Protein AF-A0A968C1K3-F1 (afdb_monomer_lite)

Structure (mmCIF, N/CA/C/O backbone):
data_AF-A0A968C1K3-F1
#
_entry.id   AF-A0A968C1K3-F1
#
loop_
_atom_site.group_PDB
_atom_site.id
_atom_site.type_symbol
_atom_site.label_atom_id
_atom_site.label_alt_id
_atom_site.label_comp_id
_atom_site.label_asym_id
_atom_site.label_entity_id
_atom_site.label_seq_id
_atom_site.pdbx_PDB_ins_code
_atom_site.Cartn_x
_atom_site.Cartn_y
_atom_site.Cartn_z
_atom_site.occupancy
_atom_site.B_iso_or_equiv
_atom_site.auth_seq_id
_atom_site.auth_comp_id
_atom_site.auth_asym_id
_atom_site.auth_atom_id
_atom_site.pdbx_PDB_model_num
ATOM 1 N N . MET A 1 1 ? 37.105 -23.743 -17.558 1.00 58.16 1 MET A N 1
ATOM 2 C CA . MET A 1 1 ? 35.700 -23.447 -17.208 1.00 58.16 1 MET A CA 1
ATOM 3 C C . MET A 1 1 ? 35.263 -22.102 -17.772 1.00 58.16 1 MET A C 1
ATOM 5 O O . MET A 1 1 ? 34.310 -22.089 -18.535 1.00 58.16 1 MET A O 1
ATOM 9 N N . ASP A 1 2 ? 36.018 -21.024 -17.552 1.00 67.31 2 ASP A N 1
ATOM 10 C CA . ASP A 1 2 ? 35.692 -19.671 -18.051 1.00 67.31 2 ASP A CA 1
ATOM 11 C C . ASP A 1 2 ? 35.450 -19.595 -19.571 1.00 67.31 2 ASP A C 1
ATOM 13 O O . ASP A 1 2 ? 34.533 -18.924 -20.037 1.00 67.31 2 ASP A O 1
ATOM 17 N N . LYS A 1 3 ? 36.221 -20.347 -20.372 1.00 70.00 3 LYS A N 1
ATOM 18 C CA . LYS A 1 3 ? 36.040 -20.435 -21.836 1.00 70.00 3 LYS A CA 1
ATOM 19 C C . LYS A 1 3 ? 34.723 -21.113 -22.255 1.00 70.00 3 LYS A C 1
ATOM 21 O O . LYS A 1 3 ? 34.145 -20.738 -23.274 1.00 70.00 3 LYS A O 1
ATOM 26 N N . LEU A 1 4 ? 34.242 -22.082 -21.470 1.00 73.62 4 LEU A N 1
ATOM 27 C CA . LEU A 1 4 ? 32.960 -22.765 -21.688 1.00 73.62 4 LEU A CA 1
ATOM 28 C C . LEU A 1 4 ? 31.790 -21.843 -21.309 1.00 73.62 4 LEU A C 1
ATOM 30 O O . LEU A 1 4 ? 30.809 -21.758 -22.046 1.00 73.62 4 LEU A O 1
ATOM 34 N N . GLU A 1 5 ? 31.928 -21.102 -20.207 1.00 72.31 5 GLU A N 1
ATOM 35 C CA . GLU A 1 5 ? 30.948 -20.109 -19.749 1.00 72.31 5 GLU A CA 1
ATOM 36 C C . GLU A 1 5 ? 30.811 -18.941 -20.739 1.00 72.31 5 GLU A C 1
ATOM 38 O O . GLU A 1 5 ? 29.703 -18.552 -21.106 1.00 72.31 5 GLU A O 1
ATOM 43 N N . ALA A 1 6 ? 31.934 -18.467 -21.286 1.00 78.50 6 ALA A N 1
ATOM 44 C CA . ALA A 1 6 ? 31.980 -17.425 -22.311 1.00 78.50 6 ALA A CA 1
ATOM 45 C C . ALA A 1 6 ? 31.619 -17.910 -23.735 1.00 78.50 6 ALA A C 1
ATOM 47 O O . ALA A 1 6 ? 31.763 -17.145 -24.690 1.00 78.50 6 ALA A O 1
ATOM 48 N N . ARG A 1 7 ? 31.168 -19.167 -23.903 1.00 76.12 7 ARG A N 1
ATOM 49 C CA . ARG A 1 7 ? 30.802 -19.794 -25.196 1.00 76.12 7 ARG A CA 1
ATOM 50 C C . ARG A 1 7 ? 31.903 -19.736 -26.271 1.00 76.12 7 ARG A C 1
ATOM 52 O O . ARG A 1 7 ? 31.611 -19.709 -27.468 1.00 76.12 7 ARG A O 1
ATOM 59 N N . ARG A 1 8 ? 33.178 -19.742 -25.874 1.00 81.06 8 ARG A N 1
ATOM 60 C CA . ARG A 1 8 ? 34.327 -19.700 -26.795 1.00 81.06 8 ARG A CA 1
ATOM 61 C C . ARG A 1 8 ? 34.729 -21.108 -27.233 1.00 81.06 8 ARG A C 1
ATOM 63 O O . ARG A 1 8 ? 35.770 -21.619 -26.838 1.00 81.06 8 ARG A O 1
ATOM 70 N N . PHE A 1 9 ? 33.885 -21.746 -28.045 1.00 81.00 9 PHE A N 1
ATOM 71 C CA . PHE A 1 9 ? 34.034 -23.165 -28.401 1.00 81.00 9 PHE A CA 1
ATOM 72 C C . PHE A 1 9 ? 35.295 -23.485 -29.220 1.00 81.00 9 PHE A C 1
ATOM 74 O O . PHE A 1 9 ? 35.886 -24.534 -29.012 1.00 81.00 9 PHE A O 1
ATOM 81 N N . LYS A 1 10 ? 35.767 -22.569 -30.079 1.00 80.62 10 LYS A N 1
ATOM 82 C CA . LYS A 1 10 ? 36.993 -22.775 -30.878 1.00 80.62 10 LYS A CA 1
ATOM 83 C C . LYS A 1 10 ? 38.257 -22.834 -30.016 1.00 80.62 10 LYS A C 1
ATOM 85 O O . LYS A 1 10 ? 39.015 -23.789 -30.093 1.00 80.62 10 LYS A O 1
ATOM 90 N N . GLU A 1 11 ? 38.422 -21.862 -29.120 1.00 81.44 11 GLU A N 1
ATOM 91 C CA . GLU A 1 11 ? 39.540 -21.824 -28.162 1.00 81.44 11 GLU A CA 1
ATOM 92 C C . GLU A 1 11 ? 39.498 -22.978 -27.146 1.00 81.44 11 GLU A C 1
ATOM 94 O O . GLU A 1 11 ? 40.484 -23.230 -26.450 1.00 81.44 11 GLU A O 1
ATOM 99 N N . LEU A 1 12 ? 38.328 -23.604 -26.980 1.00 81.12 12 LEU A N 1
ATOM 100 C CA . LEU A 1 12 ? 38.110 -24.755 -26.111 1.00 81.12 12 LEU A CA 1
ATOM 101 C C . LEU A 1 12 ? 38.476 -26.061 -26.833 1.00 81.12 12 LEU A C 1
ATOM 103 O O . LEU A 1 12 ? 39.134 -26.896 -26.227 1.00 81.12 12 LEU A O 1
ATOM 107 N N . ALA A 1 13 ? 38.105 -26.197 -28.110 1.00 82.69 13 ALA A N 1
ATOM 108 C CA . ALA A 1 13 ? 38.480 -27.317 -28.975 1.00 82.69 13 ALA A CA 1
ATOM 109 C C . ALA A 1 13 ? 40.004 -27.414 -29.128 1.00 82.69 13 ALA A C 1
ATOM 111 O O . ALA A 1 13 ? 40.583 -28.463 -28.873 1.00 82.69 13 ALA A O 1
ATOM 112 N N . GLU A 1 14 ? 40.664 -26.285 -29.415 1.00 83.88 14 GLU A N 1
ATOM 113 C CA . GLU A 1 14 ? 42.128 -26.212 -29.528 1.00 83.88 14 GLU A CA 1
ATOM 114 C C . GLU A 1 14 ? 42.839 -26.562 -28.214 1.00 83.88 14 GLU A C 1
ATOM 116 O O . GLU A 1 14 ? 43.849 -27.253 -28.219 1.00 83.88 14 GLU A O 1
ATOM 121 N N . ALA A 1 15 ? 42.315 -26.100 -27.075 1.00 84.81 15 ALA A N 1
ATOM 122 C CA . ALA A 1 15 ? 42.929 -26.354 -25.771 1.00 84.81 15 ALA A CA 1
ATOM 123 C C . ALA A 1 15 ? 42.730 -27.792 -25.264 1.00 84.81 15 ALA A C 1
ATOM 125 O O . ALA A 1 15 ? 43.463 -28.220 -24.376 1.00 84.81 15 ALA A O 1
ATOM 126 N N . LEU A 1 16 ? 41.714 -28.495 -25.770 1.00 83.56 16 LEU A N 1
ATOM 127 C CA . LEU A 1 16 ? 41.395 -29.878 -25.409 1.00 83.56 16 LEU A CA 1
ATOM 128 C C . LEU A 1 16 ? 41.837 -30.883 -26.479 1.00 83.56 16 LEU A C 1
ATOM 130 O O . LEU A 1 16 ? 41.652 -32.076 -26.266 1.00 83.56 16 LEU A O 1
ATOM 134 N N . GLU A 1 17 ? 42.410 -30.408 -27.592 1.00 87.19 17 GLU A N 1
ATOM 135 C CA . GLU A 1 17 ? 42.796 -31.220 -28.756 1.00 87.19 17 GLU A CA 1
ATOM 136 C C . GLU A 1 17 ? 41.638 -32.094 -29.272 1.00 87.19 17 GLU A C 1
ATOM 138 O O . GLU A 1 17 ? 41.824 -33.246 -29.657 1.00 87.19 17 GLU A O 1
ATOM 143 N N . LEU A 1 18 ? 40.423 -31.536 -29.258 1.00 84.56 18 LEU A N 1
ATOM 144 C CA . LEU A 1 18 ? 39.206 -32.199 -29.723 1.00 84.56 18 LEU A CA 1
ATOM 145 C C . LEU A 1 18 ? 38.708 -31.566 -31.015 1.00 84.56 18 LEU A C 1
ATOM 147 O O . LEU A 1 18 ? 38.741 -30.341 -31.174 1.00 84.56 18 LEU A O 1
ATOM 151 N N . ASP A 1 19 ? 38.151 -32.394 -31.892 1.00 86.62 19 ASP A N 1
ATOM 152 C CA . ASP A 1 19 ? 37.397 -31.904 -33.034 1.00 86.62 19 ASP A CA 1
ATOM 153 C C . ASP A 1 19 ? 36.095 -31.233 -32.575 1.00 86.62 19 ASP A C 1
ATOM 155 O O . ASP A 1 19 ? 35.530 -31.520 -31.515 1.00 86.62 19 ASP A O 1
ATOM 159 N N . MET A 1 20 ? 35.596 -30.298 -33.386 1.00 81.25 20 MET A N 1
ATOM 160 C CA . MET A 1 20 ? 34.389 -29.532 -33.053 1.00 81.25 20 MET A CA 1
ATOM 161 C C . MET A 1 20 ? 33.147 -30.420 -32.885 1.00 81.25 20 MET A C 1
ATOM 163 O O . MET A 1 20 ? 32.269 -30.075 -32.094 1.00 81.25 20 MET A O 1
ATOM 167 N N . GLU A 1 21 ? 33.074 -31.541 -33.608 1.00 85.12 21 GLU A N 1
ATOM 168 C CA . GLU A 1 21 ? 31.984 -32.520 -33.493 1.00 85.12 21 GLU A CA 1
ATOM 169 C C . GLU A 1 21 ? 32.025 -33.249 -32.143 1.00 85.12 21 GLU A C 1
ATOM 171 O O . GLU A 1 21 ? 31.010 -33.303 -31.444 1.00 85.12 21 GLU A O 1
ATOM 176 N N . ASP A 1 22 ? 33.208 -33.703 -31.724 1.00 84.38 22 ASP A N 1
ATOM 177 C CA . ASP A 1 22 ? 33.410 -34.370 -30.434 1.00 84.38 22 ASP A CA 1
ATOM 178 C C . ASP A 1 22 ? 33.160 -33.411 -29.269 1.00 84.38 22 ASP A C 1
ATOM 180 O O . ASP A 1 22 ? 32.454 -33.733 -28.310 1.00 84.38 22 ASP A O 1
ATOM 184 N N . LEU A 1 23 ? 33.651 -32.173 -29.380 1.00 85.38 23 LEU A N 1
ATOM 185 C CA . LEU A 1 23 ? 33.400 -31.149 -28.374 1.00 85.38 23 LEU A CA 1
ATOM 186 C C . LEU A 1 23 ? 31.897 -30.857 -28.226 1.00 85.38 23 LEU A C 1
ATOM 188 O O . LEU A 1 23 ? 31.406 -30.625 -27.117 1.00 85.38 23 LEU A O 1
ATOM 192 N N . GLN A 1 24 ? 31.152 -30.857 -29.331 1.00 83.88 24 GLN A N 1
ATOM 193 C CA . GLN A 1 24 ? 29.710 -30.642 -29.305 1.00 83.88 24 GLN A CA 1
ATOM 194 C C . GLN A 1 24 ? 28.975 -31.791 -28.603 1.00 83.88 24 GLN A C 1
ATOM 196 O O . GLN A 1 24 ? 28.059 -31.517 -27.819 1.00 83.88 24 GLN A O 1
ATOM 201 N N . ALA A 1 25 ? 29.393 -33.040 -28.829 1.00 85.88 25 ALA A N 1
ATOM 202 C CA . ALA A 1 25 ? 28.840 -34.209 -28.150 1.00 85.88 25 ALA A CA 1
ATOM 203 C C . ALA A 1 25 ? 29.050 -34.135 -26.625 1.00 85.88 25 ALA A C 1
ATOM 205 O O . ALA A 1 25 ? 28.103 -34.314 -25.855 1.00 85.88 25 ALA A O 1
ATOM 206 N N . GLU A 1 26 ? 30.251 -33.760 -26.178 1.00 85.75 26 GLU A N 1
ATOM 207 C CA . GLU A 1 26 ? 30.574 -33.610 -24.752 1.00 85.75 26 GLU A CA 1
ATOM 208 C C . GLU A 1 26 ? 29.793 -32.465 -24.083 1.00 85.75 26 GLU A C 1
ATOM 210 O O . GLU A 1 26 ? 29.260 -32.597 -22.975 1.00 85.75 26 GLU A O 1
ATOM 215 N N . ILE A 1 27 ? 29.635 -31.332 -24.775 1.00 84.44 27 ILE A N 1
ATOM 216 C CA . ILE A 1 27 ? 28.820 -30.210 -24.282 1.00 84.44 27 ILE A CA 1
ATOM 217 C C . ILE A 1 27 ? 27.349 -30.616 -24.145 1.00 84.44 27 ILE A C 1
ATOM 219 O O . ILE A 1 27 ? 26.662 -30.150 -23.230 1.00 84.44 27 ILE A O 1
ATOM 223 N N . GLU A 1 28 ? 26.843 -31.468 -25.035 1.00 85.69 28 GLU A N 1
ATOM 224 C CA . GLU A 1 28 ? 25.469 -31.954 -24.959 1.00 85.69 28 GLU A CA 1
ATOM 225 C C . GLU A 1 28 ? 25.231 -32.786 -23.693 1.00 85.69 28 GLU A C 1
ATOM 227 O O . GLU A 1 28 ? 24.199 -32.620 -23.038 1.00 85.69 28 GLU A O 1
ATOM 232 N N . ILE A 1 29 ? 26.208 -33.600 -23.283 1.00 86.56 29 ILE A N 1
ATOM 233 C CA . ILE A 1 29 ? 26.158 -34.351 -22.021 1.00 86.56 29 ILE A CA 1
ATOM 234 C C . ILE A 1 29 ? 26.059 -33.387 -20.835 1.00 86.56 29 ILE A C 1
ATOM 236 O O . ILE A 1 29 ? 25.174 -33.539 -19.991 1.00 86.56 29 ILE A O 1
ATOM 240 N N . ILE A 1 30 ? 26.900 -32.349 -20.801 1.00 85.19 30 ILE A N 1
ATOM 241 C CA . ILE A 1 30 ? 26.886 -31.341 -19.729 1.00 85.19 30 ILE A CA 1
ATOM 242 C C . ILE A 1 30 ? 25.541 -30.602 -19.686 1.00 85.19 30 ILE A C 1
ATOM 244 O O . ILE A 1 30 ? 24.999 -30.368 -18.608 1.00 85.19 30 ILE A O 1
ATOM 248 N N . ARG A 1 31 ? 24.957 -30.268 -20.844 1.00 82.25 31 ARG A N 1
ATOM 249 C CA . ARG A 1 31 ? 23.645 -29.596 -20.931 1.00 82.25 31 ARG A CA 1
ATOM 250 C C . ARG A 1 31 ? 22.478 -30.454 -20.454 1.00 82.25 31 ARG A C 1
ATOM 252 O O . ARG A 1 31 ? 21.454 -29.900 -20.062 1.00 82.25 31 ARG A O 1
ATOM 259 N N . ARG A 1 32 ? 22.607 -31.780 -20.508 1.00 87.00 32 ARG A N 1
ATOM 260 C CA . ARG A 1 32 ? 21.593 -32.710 -19.988 1.00 87.00 32 ARG A CA 1
ATOM 261 C C . ARG A 1 32 ? 21.610 -32.795 -18.461 1.00 87.00 32 ARG A C 1
ATOM 263 O O . ARG A 1 32 ? 20.641 -33.287 -17.883 1.00 87.00 32 ARG A O 1
ATOM 270 N N . LEU A 1 33 ? 22.670 -32.323 -17.803 1.00 86.75 33 LEU A N 1
ATOM 271 C CA . LEU A 1 33 ? 22.732 -32.269 -16.347 1.00 86.75 33 LEU A CA 1
ATOM 272 C C . LEU A 1 33 ? 21.817 -31.160 -15.819 1.00 86.75 33 LEU A C 1
ATOM 274 O O . LEU A 1 33 ? 21.836 -30.025 -16.290 1.00 86.75 33 LEU A O 1
ATOM 278 N N . ASP A 1 34 ? 21.022 -31.498 -14.807 1.00 82.06 34 ASP A N 1
ATOM 279 C CA . ASP A 1 34 ? 20.206 -30.535 -14.075 1.00 82.06 34 ASP A CA 1
ATOM 280 C C . ASP A 1 34 ? 21.147 -29.637 -13.248 1.00 82.06 34 ASP A C 1
ATOM 282 O O . ASP A 1 34 ? 21.828 -30.150 -12.357 1.00 82.06 34 ASP A O 1
ATOM 286 N N . PRO A 1 35 ? 21.229 -28.317 -13.507 1.00 81.81 35 PRO A N 1
ATOM 287 C CA . PRO A 1 35 ? 22.110 -27.425 -12.755 1.00 81.81 35 PRO A CA 1
ATOM 288 C C . PRO A 1 35 ? 21.607 -27.184 -11.326 1.00 81.81 35 PRO A C 1
ATOM 290 O O . PRO A 1 35 ? 22.319 -26.600 -10.507 1.00 81.81 35 PRO A O 1
ATOM 293 N N . ARG A 1 36 ? 20.359 -27.569 -11.016 1.00 80.56 36 ARG A N 1
ATOM 294 C CA . ARG A 1 36 ? 19.715 -27.331 -9.721 1.00 80.56 36 ARG A CA 1
ATOM 295 C C . ARG A 1 36 ? 18.877 -28.540 -9.281 1.00 80.56 36 ARG A C 1
ATOM 297 O O . ARG A 1 36 ? 17.698 -28.377 -8.959 1.00 80.56 36 ARG A O 1
ATOM 304 N N . PRO A 1 37 ? 19.479 -29.735 -9.130 1.00 83.38 37 PRO A N 1
ATOM 305 C CA . PRO A 1 37 ? 18.744 -30.949 -8.764 1.00 83.38 37 PRO A CA 1
ATOM 306 C C . PRO A 1 37 ? 18.066 -30.821 -7.387 1.00 83.38 37 PRO A C 1
ATOM 308 O O . PRO A 1 37 ? 17.018 -31.415 -7.142 1.00 83.38 37 PRO A O 1
ATOM 311 N N . GLY A 1 38 ? 18.631 -29.978 -6.510 1.00 80.44 38 GLY A N 1
ATOM 312 C CA . GLY A 1 38 ? 18.102 -29.634 -5.190 1.00 80.44 38 GLY A CA 1
ATOM 313 C C . GLY A 1 38 ? 16.779 -28.857 -5.194 1.00 80.44 38 GLY A C 1
ATOM 314 O O . GLY A 1 38 ? 16.062 -28.912 -4.199 1.00 80.44 38 GLY A O 1
ATOM 315 N N . GLN A 1 39 ? 16.402 -28.179 -6.292 1.00 78.12 39 GLN A N 1
ATOM 316 C CA . GLN A 1 39 ? 15.129 -27.437 -6.359 1.00 78.12 39 GLN A CA 1
ATOM 317 C C . GLN A 1 39 ? 13.912 -28.347 -6.172 1.00 78.12 39 GLN A C 1
ATOM 319 O O . GLN A 1 39 ? 12.915 -27.919 -5.599 1.00 78.12 39 GLN A O 1
ATOM 324 N N . LYS A 1 40 ? 14.010 -29.614 -6.589 1.00 77.56 40 LYS A N 1
ATOM 325 C CA . LYS A 1 40 ? 12.947 -30.621 -6.432 1.00 77.56 40 LYS A CA 1
ATOM 326 C C . LYS A 1 40 ? 12.684 -30.989 -4.968 1.00 77.56 40 LYS A C 1
ATOM 328 O O . LYS A 1 40 ? 11.610 -31.484 -4.650 1.00 77.56 40 LYS A O 1
ATOM 333 N N . TYR A 1 41 ? 13.650 -30.725 -4.090 1.00 81.12 41 TYR A N 1
ATOM 334 C CA . TYR A 1 41 ? 13.557 -30.949 -2.647 1.00 81.12 41 TYR A CA 1
ATOM 335 C C . TYR A 1 41 ? 13.311 -29.650 -1.876 1.00 81.12 41 TYR A C 1
ATOM 337 O O . TYR A 1 41 ? 13.249 -29.664 -0.644 1.00 81.12 41 TYR A O 1
ATOM 345 N N . ASN A 1 42 ? 13.157 -28.521 -2.579 1.00 77.06 42 ASN A N 1
ATOM 346 C CA . ASN A 1 42 ? 12.819 -27.275 -1.926 1.00 77.06 42 ASN A CA 1
ATOM 347 C C . ASN A 1 42 ? 11.377 -27.358 -1.409 1.00 77.06 42 ASN A C 1
ATOM 349 O O . ASN A 1 42 ? 10.419 -27.353 -2.177 1.00 77.06 42 ASN A O 1
ATOM 353 N N . THR A 1 43 ? 11.238 -27.469 -0.088 1.00 70.75 43 THR A N 1
ATOM 354 C CA . THR A 1 43 ? 9.938 -27.519 0.599 1.00 70.75 43 THR A CA 1
ATOM 355 C C . THR A 1 43 ? 9.442 -26.116 0.964 1.00 70.75 43 THR A C 1
ATOM 357 O O . THR A 1 43 ? 8.378 -25.977 1.571 1.00 70.75 43 THR A O 1
ATOM 360 N N . GLU A 1 44 ? 10.190 -25.060 0.620 1.00 71.25 44 GLU A N 1
ATOM 361 C CA . GLU A 1 44 ? 9.742 -23.689 0.832 1.00 71.25 44 GLU A CA 1
ATOM 362 C C . GLU A 1 44 ? 8.478 -23.434 0.015 1.00 71.25 44 GLU A C 1
ATOM 364 O O . GLU A 1 44 ? 8.490 -23.269 -1.206 1.00 71.25 44 GLU A O 1
ATOM 369 N N . ARG A 1 45 ? 7.346 -23.414 0.718 1.00 64.62 45 ARG A N 1
ATOM 370 C CA . ARG A 1 45 ? 6.086 -22.961 0.147 1.00 64.62 45 ARG A CA 1
ATOM 371 C C . ARG A 1 45 ? 6.260 -21.496 -0.217 1.00 64.62 45 ARG A C 1
ATOM 373 O O . ARG A 1 45 ? 6.626 -20.691 0.635 1.00 64.62 45 ARG A O 1
ATOM 380 N N . SER A 1 46 ? 5.973 -21.151 -1.467 1.00 73.06 46 SER A N 1
ATOM 381 C CA . SER A 1 46 ? 5.929 -19.757 -1.888 1.00 73.06 46 SER A CA 1
ATOM 382 C C . SER A 1 46 ? 4.946 -18.996 -0.997 1.00 73.06 46 SER A C 1
ATOM 384 O O . SER A 1 46 ? 3.753 -19.300 -0.965 1.00 73.06 46 SER A O 1
ATOM 386 N N . THR A 1 47 ? 5.455 -18.030 -0.235 1.00 70.31 47 THR A N 1
ATOM 387 C CA . THR A 1 47 ? 4.615 -17.144 0.570 1.00 70.31 47 THR A CA 1
ATOM 388 C C . THR A 1 47 ? 3.960 -16.148 -0.371 1.00 70.31 47 THR A C 1
ATOM 390 O O . THR A 1 47 ? 4.608 -15.230 -0.871 1.00 70.31 47 THR A O 1
ATOM 393 N N . TYR A 1 48 ? 2.673 -16.342 -0.638 1.00 78.56 48 TYR A N 1
ATOM 394 C CA . TYR A 1 48 ? 1.897 -15.381 -1.406 1.00 78.56 48 TYR A CA 1
ATOM 395 C C . TYR A 1 48 ? 1.592 -14.165 -0.539 1.00 78.56 48 TYR A C 1
ATOM 397 O O . TYR A 1 48 ? 1.142 -14.287 0.602 1.00 78.56 48 TYR A O 1
ATOM 405 N N . VAL A 1 49 ? 1.833 -12.983 -1.094 1.00 83.19 49 VAL A N 1
ATOM 406 C CA . VAL A 1 49 ? 1.416 -11.736 -0.465 1.00 83.19 49 VAL A CA 1
ATOM 407 C C . VAL A 1 49 ? -0.090 -11.594 -0.657 1.00 83.19 49 VAL A C 1
ATOM 409 O O . VAL A 1 49 ? -0.574 -11.480 -1.782 1.00 83.19 49 VAL A O 1
ATOM 412 N N . VAL A 1 50 ? -0.829 -11.611 0.449 1.00 86.81 50 VAL A N 1
ATOM 413 C CA . VAL A 1 50 ? -2.269 -11.343 0.455 1.00 86.81 50 VAL A CA 1
ATOM 414 C C . VAL A 1 50 ? -2.470 -9.823 0.453 1.00 86.81 50 VAL A C 1
ATOM 416 O O . VAL A 1 50 ? -1.921 -9.152 1.328 1.00 86.81 50 VAL A O 1
ATOM 419 N N . PRO A 1 51 ? -3.219 -9.254 -0.508 1.00 92.06 51 PRO A N 1
ATOM 420 C CA . PRO A 1 51 ? -3.466 -7.817 -0.553 1.00 92.06 51 PRO A CA 1
ATOM 421 C C . PRO A 1 51 ? -4.359 -7.368 0.602 1.00 92.06 51 PRO A C 1
ATOM 423 O O . PRO A 1 51 ? -5.283 -8.078 0.992 1.00 92.06 51 PRO A O 1
ATOM 426 N N . ASP A 1 52 ? -4.138 -6.153 1.096 1.00 92.38 52 ASP A N 1
ATOM 427 C CA . ASP A 1 52 ? -5.001 -5.515 2.094 1.00 92.38 52 ASP A CA 1
ATOM 428 C C . ASP A 1 52 ? -6.219 -4.843 1.449 1.00 92.38 52 ASP A C 1
ATOM 430 O O . ASP A 1 52 ? -7.245 -4.638 2.099 1.00 92.38 52 ASP A O 1
ATOM 434 N N . VAL A 1 53 ? -6.101 -4.458 0.176 1.00 94.50 53 VAL A N 1
ATOM 435 C CA . VAL A 1 53 ? -7.127 -3.718 -0.563 1.00 94.50 53 VAL A CA 1
ATOM 436 C C . VAL A 1 53 ? -7.196 -4.204 -2.006 1.00 94.50 53 VAL A C 1
ATOM 438 O O . VAL A 1 53 ? -6.167 -4.383 -2.654 1.00 94.50 53 VAL A O 1
ATOM 441 N N . TYR A 1 54 ? -8.407 -4.356 -2.528 1.00 95.12 54 TYR A N 1
ATOM 442 C CA . TYR A 1 54 ? -8.687 -4.593 -3.939 1.00 95.12 54 TYR A CA 1
ATOM 443 C C . TYR A 1 54 ? -9.228 -3.321 -4.589 1.00 95.12 54 TYR A C 1
ATOM 445 O O . TYR A 1 54 ? -10.111 -2.660 -4.044 1.00 95.12 54 TYR A O 1
ATOM 453 N N . VAL A 1 55 ? -8.712 -2.999 -5.770 1.00 95.75 55 VAL A N 1
ATOM 454 C CA . VAL A 1 55 ? -9.184 -1.909 -6.624 1.00 95.75 55 VAL A CA 1
ATOM 455 C C . VAL A 1 55 ? -9.778 -2.522 -7.877 1.00 95.75 55 VAL A C 1
ATOM 457 O O . VAL A 1 55 ? -9.063 -3.099 -8.702 1.00 95.75 55 VAL A O 1
ATOM 460 N N . VAL A 1 56 ? -11.093 -2.393 -8.007 1.00 93.81 56 VAL A N 1
ATOM 461 C CA . VAL A 1 56 ? -11.877 -2.969 -9.098 1.00 93.81 56 VAL A CA 1
ATOM 462 C C . VAL A 1 56 ? -12.449 -1.832 -9.930 1.00 93.81 56 VAL A C 1
ATOM 464 O O . VAL A 1 56 ? -13.007 -0.882 -9.385 1.00 93.81 56 VAL A O 1
ATOM 467 N N . LYS A 1 57 ? -12.299 -1.921 -11.253 1.00 92.25 57 LYS A N 1
ATOM 468 C CA . LYS A 1 57 ? -12.941 -0.987 -12.178 1.00 92.25 57 LYS A CA 1
ATOM 469 C C . LYS A 1 57 ? -14.368 -1.467 -12.435 1.00 92.25 57 LYS A C 1
ATOM 471 O O . LYS A 1 57 ? -14.551 -2.601 -12.874 1.00 92.25 57 LYS A O 1
ATOM 476 N N . ILE A 1 58 ? -15.350 -0.632 -12.119 1.00 91.56 58 ILE A N 1
ATOM 477 C CA . ILE A 1 58 ? -16.767 -0.869 -12.401 1.00 91.56 58 ILE A CA 1
ATOM 478 C C . ILE A 1 58 ? -17.227 0.300 -13.263 1.00 91.56 58 ILE A C 1
ATOM 480 O O . ILE A 1 58 ? -17.156 1.453 -12.836 1.00 91.56 58 ILE A O 1
ATOM 484 N N . ASP A 1 59 ? -17.642 -0.013 -14.488 1.00 88.06 59 ASP A N 1
ATOM 485 C CA . ASP A 1 59 ? -17.892 0.964 -15.546 1.00 88.06 59 ASP A CA 1
ATOM 486 C C . ASP A 1 59 ? -16.663 1.866 -15.761 1.00 88.06 59 ASP A C 1
ATOM 488 O O . ASP A 1 59 ? -15.589 1.385 -16.137 1.00 88.06 59 ASP A O 1
ATOM 492 N N . ASP A 1 60 ? -16.804 3.159 -15.476 1.00 87.56 60 ASP A N 1
ATOM 493 C CA . ASP A 1 60 ? -15.740 4.149 -15.609 1.00 87.56 60 ASP A CA 1
ATOM 494 C C . ASP A 1 60 ? -15.124 4.575 -14.274 1.00 87.56 60 ASP A C 1
ATOM 496 O O . ASP A 1 60 ? -14.235 5.427 -14.272 1.00 87.56 60 ASP A O 1
ATOM 500 N N . ASP A 1 61 ? -15.543 3.992 -13.144 1.00 90.50 61 ASP A N 1
ATOM 501 C CA . ASP A 1 61 ? -15.045 4.355 -11.816 1.00 90.50 61 ASP A CA 1
ATOM 502 C C . ASP A 1 61 ? -14.335 3.209 -11.089 1.00 90.50 61 ASP A C 1
ATOM 504 O O . ASP A 1 61 ? -14.519 2.023 -11.367 1.00 90.50 61 ASP A O 1
ATOM 508 N N . TYR A 1 62 ? -13.471 3.581 -10.148 1.00 93.50 62 TYR A N 1
ATOM 509 C CA . TYR A 1 62 ? -12.689 2.629 -9.369 1.00 93.50 62 TYR A CA 1
ATOM 510 C C . TYR A 1 62 ? -13.302 2.455 -7.983 1.00 93.50 62 TYR A C 1
ATOM 512 O O . TYR A 1 62 ? -13.259 3.362 -7.151 1.00 93.50 62 TYR A O 1
ATOM 520 N N . GLN A 1 63 ? -13.830 1.262 -7.714 1.00 94.00 63 GLN A N 1
ATOM 521 C CA . GLN A 1 63 ? -14.269 0.874 -6.381 1.00 94.00 63 GLN A CA 1
ATOM 522 C C . GLN A 1 63 ? -13.152 0.197 -5.600 1.00 94.00 63 GLN A C 1
ATOM 524 O O . GLN A 1 63 ? -12.342 -0.567 -6.128 1.00 94.00 63 GLN A O 1
ATOM 529 N N . ILE A 1 64 ? -13.146 0.483 -4.304 1.00 94.69 64 ILE A N 1
ATOM 530 C CA . ILE A 1 64 ? -12.135 0.022 -3.366 1.00 94.69 64 ILE A CA 1
ATOM 531 C C . ILE A 1 64 ? -12.811 -0.905 -2.377 1.00 94.69 64 ILE A C 1
ATOM 533 O O . ILE A 1 64 ? -13.762 -0.520 -1.699 1.00 94.69 64 ILE A O 1
ATOM 537 N N . VAL A 1 65 ? -12.299 -2.122 -2.281 1.00 93.69 65 VAL A N 1
ATOM 538 C CA . VAL A 1 65 ? -12.811 -3.149 -1.380 1.00 93.69 65 VAL A CA 1
ATOM 539 C C . VAL A 1 65 ? -11.686 -3.535 -0.434 1.00 93.69 65 VAL A C 1
ATOM 541 O O . VAL A 1 65 ? -10.615 -3.955 -0.867 1.00 93.69 65 VAL A O 1
ATOM 544 N N . LEU A 1 66 ? -11.903 -3.363 0.869 1.00 91.50 66 LEU A N 1
ATOM 545 C CA . LEU A 1 66 ? -10.950 -3.836 1.869 1.00 91.50 66 LEU A CA 1
ATOM 546 C C . LEU A 1 66 ? -10.953 -5.361 1.890 1.00 91.50 66 LEU A C 1
ATOM 548 O O . LEU A 1 66 ? -12.016 -5.982 1.879 1.00 91.50 66 LEU A O 1
ATOM 552 N N . ASN A 1 67 ? -9.768 -5.955 1.968 1.00 89.06 67 ASN A N 1
ATOM 553 C CA . ASN A 1 67 ? -9.664 -7.372 2.236 1.00 89.06 67 ASN A CA 1
ATOM 554 C C . ASN A 1 67 ? -9.878 -7.619 3.735 1.00 89.06 67 ASN A C 1
ATOM 556 O O . ASN A 1 67 ? -9.046 -7.254 4.567 1.00 89.06 67 ASN A O 1
ATOM 560 N N . GLU A 1 68 ? -11.017 -8.212 4.082 1.00 80.50 68 GLU A N 1
ATOM 561 C CA . GLU A 1 68 ? -11.315 -8.627 5.455 1.00 80.50 68 GLU A CA 1
ATOM 562 C C . GLU A 1 68 ? -10.835 -10.056 5.761 1.00 80.50 68 GLU A C 1
ATOM 564 O O . GLU A 1 68 ? -10.965 -10.502 6.907 1.00 80.50 68 GLU A O 1
ATOM 569 N N . ASP A 1 69 ? -10.266 -10.775 4.783 1.00 71.50 69 ASP A N 1
ATOM 570 C CA . ASP A 1 69 ? -9.781 -12.135 5.006 1.00 71.50 69 ASP A CA 1
ATOM 571 C C . ASP A 1 69 ? -8.672 -12.154 6.060 1.00 71.50 69 ASP A C 1
ATOM 573 O O . ASP A 1 69 ? -7.680 -11.427 6.004 1.00 71.50 69 ASP A O 1
ATOM 577 N N . GLY A 1 70 ? -8.862 -13.011 7.064 1.00 64.50 70 GLY A N 1
ATOM 578 C CA . GLY A 1 70 ? -7.946 -13.157 8.194 1.00 64.50 70 GLY A CA 1
ATOM 579 C C . GLY A 1 70 ? -8.199 -12.205 9.369 1.00 64.50 70 GLY A C 1
ATOM 580 O O . GLY A 1 70 ? -7.564 -12.374 10.411 1.00 64.50 70 GLY A O 1
ATOM 581 N N . LEU A 1 71 ? -9.143 -11.255 9.276 1.00 70.25 71 LEU A N 1
ATOM 582 C CA . LEU A 1 71 ? -9.523 -10.418 10.420 1.00 70.25 71 LEU A CA 1
ATOM 583 C C . LEU A 1 71 ? -10.652 -11.070 11.240 1.00 70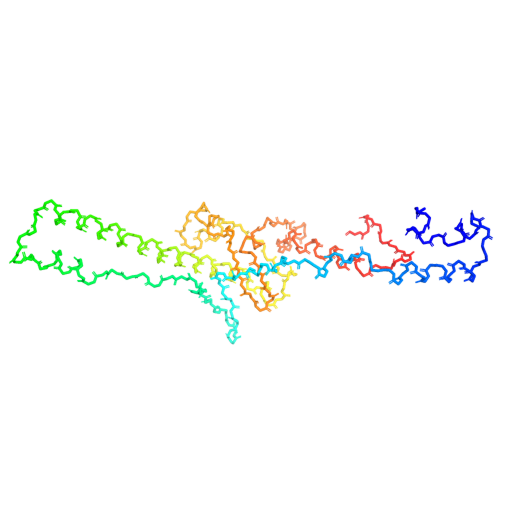.25 71 LEU A C 1
ATOM 585 O O . LEU A 1 71 ? -11.766 -11.260 10.745 1.00 70.25 71 LEU A O 1
ATOM 589 N N . PRO A 1 72 ? -10.427 -11.394 12.529 1.00 70.94 72 PRO A N 1
ATOM 590 C CA . PRO A 1 72 ? -11.480 -11.946 13.365 1.00 70.94 72 PRO A CA 1
ATOM 591 C C . PRO A 1 72 ? -12.544 -10.880 13.649 1.00 70.94 72 PRO A C 1
ATOM 593 O O . PRO A 1 72 ? -12.237 -9.766 14.076 1.00 70.94 72 PRO A O 1
ATOM 596 N N . ARG A 1 73 ? -13.824 -11.238 13.492 1.00 78.38 73 ARG A N 1
ATOM 597 C CA . ARG A 1 73 ? -14.944 -10.371 13.892 1.00 78.38 73 ARG A CA 1
ATOM 598 C C . ARG A 1 73 ? -15.007 -10.269 15.414 1.00 78.38 73 ARG A C 1
ATOM 600 O O . ARG A 1 73 ? -15.618 -11.101 16.087 1.00 78.38 73 ARG A O 1
ATOM 607 N N . LEU A 1 74 ? -14.373 -9.235 15.961 1.00 84.25 74 LEU A N 1
ATOM 608 C CA . LEU A 1 74 ? -14.333 -8.992 17.398 1.00 84.25 74 LEU A CA 1
ATOM 609 C C . LEU A 1 74 ? -15.710 -8.561 17.910 1.00 84.25 74 LEU A C 1
ATOM 611 O O . LEU A 1 74 ? -16.327 -7.621 17.415 1.00 84.25 74 LEU A O 1
ATOM 615 N N . ARG A 1 75 ? -16.202 -9.253 18.938 1.00 84.19 75 ARG A N 1
ATOM 616 C CA . ARG A 1 75 ? -17.462 -8.927 19.613 1.00 84.19 75 ARG A CA 1
ATOM 617 C C . ARG A 1 75 ? -17.276 -8.990 21.117 1.00 84.19 75 ARG A C 1
ATOM 619 O O . ARG A 1 75 ? -16.587 -9.858 21.644 1.00 84.19 75 ARG A O 1
ATOM 626 N N . ILE A 1 76 ? -17.951 -8.092 21.822 1.00 85.31 76 ILE A N 1
ATOM 627 C CA . ILE A 1 76 ? -17.968 -8.104 23.284 1.00 85.31 76 ILE A CA 1
ATOM 628 C C . ILE A 1 76 ? -18.965 -9.156 23.766 1.00 85.31 76 ILE A C 1
ATOM 630 O O . ILE A 1 76 ? -20.131 -9.160 23.361 1.00 85.31 76 ILE A O 1
ATOM 634 N N . SER A 1 77 ? -18.520 -10.027 24.672 1.00 86.56 77 SER A N 1
ATOM 635 C CA . SER A 1 77 ? -19.376 -11.056 25.266 1.00 86.56 77 SER A CA 1
ATOM 636 C C . SER A 1 77 ? -20.578 -10.444 25.999 1.00 86.56 77 SER A C 1
ATOM 638 O O . SER A 1 77 ? -20.455 -9.556 26.851 1.00 86.56 77 SER A O 1
ATOM 640 N N . ARG A 1 78 ? -21.772 -10.972 25.692 1.00 82.56 78 ARG A N 1
ATOM 641 C CA . ARG A 1 78 ? -23.052 -10.548 26.287 1.00 82.56 78 ARG A CA 1
ATOM 642 C C . ARG A 1 78 ? -23.105 -10.781 27.801 1.00 82.56 78 ARG A C 1
ATOM 644 O O . ARG A 1 78 ? -23.906 -10.137 28.475 1.00 82.56 78 ARG A O 1
ATOM 651 N N . THR A 1 79 ? -22.299 -11.697 28.334 1.00 82.00 79 THR A N 1
ATOM 652 C CA . THR A 1 79 ? -22.251 -12.025 29.769 1.00 82.00 79 THR A CA 1
ATOM 653 C C . THR A 1 79 ? -21.655 -10.873 30.573 1.00 82.00 79 THR A C 1
ATOM 655 O O . THR A 1 79 ? -22.302 -10.367 31.487 1.00 82.00 79 THR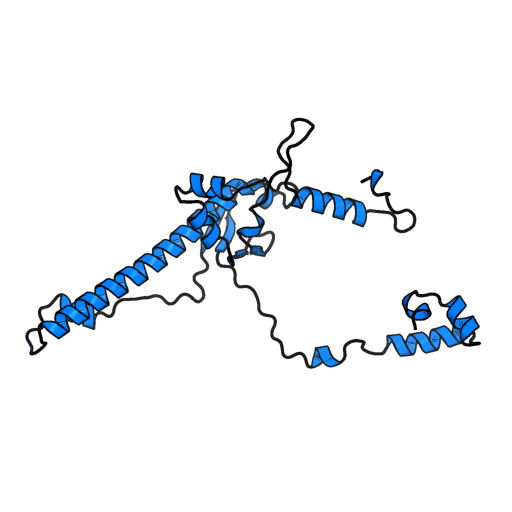 A O 1
ATOM 658 N N . TYR A 1 80 ? -20.487 -10.366 30.166 1.00 79.75 80 TYR A N 1
ATOM 659 C CA . TYR A 1 80 ? -19.849 -9.225 30.833 1.00 79.75 80 TYR A CA 1
ATOM 660 C C . TYR A 1 80 ? -20.640 -7.929 30.645 1.00 79.75 80 TYR A C 1
ATOM 662 O O . TYR A 1 80 ? -20.757 -7.133 31.574 1.00 79.75 80 TYR A O 1
ATOM 670 N N . ARG A 1 81 ? -21.267 -7.745 29.475 1.00 77.44 81 ARG A N 1
ATOM 671 C CA . ARG A 1 81 ? -22.142 -6.590 29.227 1.00 77.44 81 ARG A CA 1
ATOM 672 C C . ARG A 1 81 ? -23.332 -6.560 30.194 1.00 77.44 81 ARG A C 1
ATOM 674 O O . ARG A 1 81 ? -23.650 -5.502 30.726 1.00 77.44 81 ARG A O 1
ATOM 681 N N . ARG A 1 82 ? -23.939 -7.723 30.472 1.00 77.19 82 ARG A N 1
ATOM 682 C CA . ARG A 1 82 ? -25.028 -7.870 31.454 1.00 77.19 82 ARG A CA 1
ATOM 683 C C . ARG A 1 82 ? -24.558 -7.671 32.893 1.00 77.19 82 ARG A C 1
ATOM 685 O O . ARG A 1 82 ? -25.286 -7.046 33.648 1.00 77.19 82 ARG A O 1
ATOM 692 N N . MET A 1 83 ? -23.360 -8.139 33.246 1.00 74.56 83 MET A N 1
ATOM 693 C CA . MET A 1 83 ? -22.774 -7.972 34.586 1.00 74.56 83 MET A CA 1
ATOM 694 C C . MET A 1 83 ? -22.533 -6.496 34.956 1.00 74.56 83 MET A C 1
ATOM 696 O O . MET A 1 83 ? -22.594 -6.141 36.131 1.00 74.56 83 MET A O 1
ATOM 700 N N . VAL A 1 84 ? -22.292 -5.635 33.957 1.00 72.50 84 VAL A N 1
ATOM 701 C CA . VAL A 1 84 ? -22.131 -4.182 34.144 1.00 72.50 84 VAL A CA 1
ATOM 702 C C . VAL A 1 84 ? -23.452 -3.411 34.003 1.00 72.50 84 VAL A C 1
ATOM 704 O O . VAL A 1 84 ? -23.623 -2.408 34.690 1.00 72.50 84 VAL A O 1
ATOM 707 N N . SER A 1 85 ? -24.387 -3.845 33.142 1.00 68.50 85 SER A N 1
ATOM 708 C CA . SER A 1 85 ? -25.647 -3.114 32.889 1.00 68.50 85 SER A CA 1
ATOM 709 C C . SER A 1 85 ? -26.773 -3.454 33.864 1.00 68.50 85 SER A C 1
ATOM 711 O O . SER A 1 85 ? -27.544 -2.584 34.250 1.00 68.50 85 SER A O 1
ATOM 713 N N . ARG A 1 86 ? -26.907 -4.730 34.233 1.00 59.06 86 ARG A N 1
ATOM 714 C CA . ARG A 1 86 ? -27.804 -5.173 35.293 1.00 59.06 86 ARG A CA 1
ATOM 715 C C . ARG A 1 86 ? -26.904 -5.301 36.500 1.00 59.06 86 ARG A C 1
ATOM 717 O O . ARG A 1 86 ? -26.032 -6.163 36.494 1.00 59.06 86 ARG A O 1
ATOM 724 N N . GLY A 1 87 ? -27.068 -4.436 37.499 1.00 54.16 87 GLY A N 1
ATOM 725 C CA . GLY A 1 87 ? -26.448 -4.664 38.798 1.00 54.16 87 GLY A CA 1
ATOM 726 C C . GLY A 1 87 ? -26.843 -6.068 39.230 1.00 54.16 87 GLY A C 1
ATOM 727 O O . GLY A 1 87 ? -27.996 -6.288 39.581 1.00 54.16 87 GLY A O 1
ATOM 728 N N . ALA A 1 88 ? -25.944 -7.041 39.053 1.00 51.41 88 ALA A N 1
ATOM 729 C CA . ALA A 1 88 ? -26.286 -8.430 39.280 1.00 51.41 88 ALA A CA 1
ATOM 730 C C . ALA A 1 88 ? -26.761 -8.525 40.727 1.00 51.41 88 ALA A C 1
ATOM 732 O O . ALA A 1 88 ? -26.024 -8.153 41.644 1.00 51.41 88 ALA A O 1
ATOM 733 N N . ALA A 1 89 ? -28.006 -8.960 40.898 1.00 50.56 89 ALA A N 1
ATOM 734 C CA . ALA A 1 89 ? -28.689 -9.165 42.166 1.00 50.56 89 ALA A CA 1
ATOM 735 C C . ALA A 1 89 ? -28.072 -10.341 42.958 1.00 50.56 89 ALA A C 1
ATOM 737 O O . ALA A 1 89 ? -28.773 -11.195 43.483 1.00 50.56 89 ALA A O 1
ATOM 738 N N . GLY A 1 90 ? -26.740 -10.425 43.010 1.00 54.88 90 GLY A N 1
ATOM 739 C CA . GLY A 1 90 ? -26.003 -11.510 43.637 1.00 54.88 90 GLY A CA 1
ATOM 740 C C . GLY A 1 90 ? -24.503 -11.226 43.732 1.00 54.88 90 GLY A C 1
ATOM 741 O O . GLY A 1 90 ? -23.829 -11.040 42.719 1.00 54.88 90 GLY A O 1
ATOM 742 N N . LYS A 1 91 ? -24.010 -11.199 44.979 1.00 58.38 91 LYS A N 1
ATOM 743 C CA . LYS A 1 91 ? -22.671 -11.588 45.484 1.00 58.38 91 LYS A CA 1
ATOM 744 C C . LYS A 1 91 ? -21.393 -11.191 44.710 1.00 58.38 91 LYS A C 1
ATOM 746 O O . LYS A 1 91 ? -20.339 -11.750 44.977 1.00 58.38 91 LYS A O 1
ATOM 751 N N . THR A 1 92 ? -21.430 -10.242 43.778 1.00 61.97 92 THR A N 1
ATOM 752 C CA . THR A 1 92 ? -20.226 -9.796 43.050 1.00 61.97 92 THR A CA 1
ATOM 753 C C . THR A 1 92 ? -19.658 -8.544 43.717 1.00 61.97 92 THR A C 1
ATOM 755 O O . THR A 1 92 ? -20.369 -7.535 43.787 1.00 61.97 92 THR A O 1
ATOM 758 N N . SER A 1 93 ? -18.410 -8.607 44.204 1.00 71.38 93 SER A N 1
ATOM 759 C CA . SER A 1 93 ? -17.758 -7.494 44.912 1.00 71.38 93 SER A CA 1
ATOM 760 C C . SER A 1 93 ? -17.678 -6.231 44.044 1.00 71.38 93 SER A C 1
ATOM 762 O O . SER A 1 93 ? -17.655 -6.296 42.809 1.00 71.38 93 SER A O 1
ATOM 764 N N . ALA A 1 94 ? -17.660 -5.059 44.685 1.00 76.00 94 ALA A N 1
ATOM 765 C CA . ALA A 1 94 ? -17.543 -3.777 43.989 1.00 76.00 94 ALA A CA 1
ATOM 766 C C . ALA A 1 94 ? -16.250 -3.695 43.152 1.00 76.00 94 ALA A C 1
ATOM 768 O O . ALA A 1 94 ? -16.276 -3.213 42.020 1.00 76.00 94 ALA A O 1
ATOM 769 N N . GLU A 1 95 ? -15.157 -4.264 43.661 1.00 79.88 95 GLU A N 1
ATOM 770 C CA . GLU A 1 95 ? -13.858 -4.343 42.982 1.00 79.88 95 GLU A CA 1
ATOM 771 C C . GLU A 1 95 ? -13.929 -5.189 41.706 1.00 79.88 95 GLU A C 1
ATOM 773 O O . GLU A 1 95 ? -13.442 -4.774 40.653 1.00 79.88 95 GLU A O 1
ATOM 778 N N . ALA A 1 96 ? -14.602 -6.346 41.756 1.00 79.81 96 ALA A N 1
ATOM 779 C CA . ALA A 1 96 ? -14.783 -7.202 40.587 1.00 79.81 96 ALA A CA 1
ATOM 780 C C . ALA A 1 96 ? -15.610 -6.502 39.492 1.00 79.81 96 ALA A C 1
ATOM 782 O O . ALA A 1 96 ? -15.307 -6.629 38.303 1.00 79.81 96 ALA A O 1
ATOM 783 N N . LYS A 1 97 ? -16.622 -5.708 39.871 1.00 77.62 97 LYS A N 1
ATOM 784 C CA . LYS A 1 97 ? -17.412 -4.908 38.917 1.00 77.62 97 LYS A CA 1
ATOM 785 C C . LYS A 1 97 ? -16.573 -3.821 38.252 1.00 77.62 97 LYS A C 1
ATOM 787 O O . LYS A 1 97 ? -16.649 -3.663 37.032 1.00 77.62 97 LYS A O 1
ATOM 792 N N . GLU A 1 98 ? -15.776 -3.094 39.027 1.00 83.62 98 GLU A N 1
ATOM 793 C CA . GLU A 1 98 ? -14.913 -2.036 38.499 1.00 83.62 98 GLU A CA 1
ATOM 794 C C . GLU A 1 98 ? -13.828 -2.610 37.576 1.00 83.62 98 GLU A C 1
ATOM 796 O O . GLU A 1 98 ? -13.600 -2.099 36.476 1.00 83.62 98 GLU A O 1
ATOM 801 N N . TYR A 1 99 ? -13.244 -3.753 37.943 1.00 86.25 99 TYR A N 1
ATOM 802 C CA . TYR A 1 99 ? -12.313 -4.483 37.084 1.00 86.25 99 TYR A CA 1
ATOM 803 C C . TYR A 1 99 ? -12.943 -4.854 35.732 1.00 86.25 99 TYR A C 1
ATOM 805 O O . TYR A 1 99 ? -12.388 -4.540 34.673 1.00 86.25 99 TYR A O 1
ATOM 813 N N . VAL A 1 100 ? -14.130 -5.476 35.744 1.00 85.94 100 VAL A N 1
ATOM 814 C CA . VAL A 1 100 ? -14.843 -5.865 34.515 1.00 85.94 100 VAL A CA 1
ATOM 815 C C . VAL A 1 100 ? -15.201 -4.635 33.679 1.00 85.94 100 VAL A C 1
ATOM 817 O O . VAL A 1 100 ? -15.039 -4.658 32.458 1.00 85.94 100 VAL A O 1
ATOM 820 N N . ARG A 1 101 ? -15.620 -3.531 34.308 1.00 85.31 101 ARG A N 1
ATOM 821 C CA . ARG A 1 101 ? -15.907 -2.263 33.620 1.00 85.31 101 ARG A CA 1
ATOM 822 C C . ARG A 1 101 ? -14.678 -1.722 32.892 1.00 85.31 101 ARG A C 1
ATOM 824 O O . ARG A 1 101 ? -14.779 -1.330 31.727 1.00 85.31 101 ARG A O 1
ATOM 831 N N . ASN A 1 102 ? -13.516 -1.748 33.540 1.00 88.88 102 ASN A N 1
ATOM 832 C CA . ASN A 1 102 ? -12.262 -1.288 32.950 1.00 88.88 102 ASN A CA 1
ATOM 833 C C . ASN A 1 102 ? -11.785 -2.197 31.812 1.00 88.88 102 ASN A C 1
ATOM 835 O O . ASN A 1 102 ? -11.367 -1.697 30.764 1.00 88.88 102 ASN A O 1
ATOM 839 N N . LYS A 1 103 ? -11.935 -3.522 31.941 1.00 90.00 103 LYS A N 1
ATOM 840 C CA . LYS A 1 103 ? -11.654 -4.458 30.839 1.00 90.00 103 LYS A CA 1
ATOM 841 C C . LYS A 1 103 ? -12.598 -4.267 29.655 1.00 90.00 103 LYS A C 1
ATOM 843 O O . LYS A 1 103 ? -12.131 -4.266 28.519 1.00 90.00 103 LYS A O 1
ATOM 848 N N . LEU A 1 104 ? -13.886 -4.018 29.897 1.00 88.50 104 LEU A N 1
ATOM 849 C CA . LEU A 1 104 ? -14.840 -3.701 28.832 1.00 88.50 104 LEU A CA 1
ATOM 850 C C . LEU A 1 104 ? -14.476 -2.407 28.104 1.00 88.50 104 LEU A C 1
ATOM 852 O O . LEU A 1 104 ? -14.465 -2.397 26.877 1.00 88.50 104 LEU A O 1
ATOM 856 N N . ARG A 1 105 ? -14.128 -1.333 28.826 1.00 88.75 105 ARG A N 1
ATOM 857 C CA . ARG A 1 105 ? -13.659 -0.077 28.210 1.00 88.75 105 ARG A CA 1
ATOM 858 C C . ARG A 1 105 ? -12.431 -0.302 27.330 1.00 88.75 105 ARG A C 1
ATOM 860 O O . ARG A 1 105 ? -12.389 0.194 26.209 1.00 88.75 105 ARG A O 1
ATOM 867 N N . SER A 1 106 ? -11.455 -1.071 27.809 1.00 91.38 106 SER A N 1
ATOM 868 C CA . SER A 1 106 ? -10.272 -1.425 27.019 1.00 91.38 106 SER A CA 1
ATOM 869 C C . SER A 1 106 ? -10.620 -2.249 25.779 1.00 91.38 106 SER A C 1
ATOM 871 O O . SER A 1 106 ? -10.097 -1.956 24.709 1.00 91.38 106 SER A O 1
ATOM 873 N N . ALA A 1 107 ? -11.542 -3.209 25.886 1.00 90.88 107 ALA A N 1
ATOM 874 C CA . ALA A 1 107 ? -12.020 -3.979 24.739 1.00 90.88 107 ALA A CA 1
ATOM 875 C C . ALA A 1 107 ? -12.735 -3.092 23.703 1.00 90.88 107 ALA A C 1
ATOM 877 O O . ALA A 1 107 ? -12.460 -3.205 22.513 1.00 90.88 107 ALA A O 1
ATOM 878 N N . PHE A 1 108 ? -13.597 -2.166 24.141 1.00 89.44 108 PHE A N 1
ATOM 879 C CA . PHE A 1 108 ? -14.240 -1.192 23.251 1.00 89.44 108 PHE A CA 1
ATOM 880 C C . PHE A 1 108 ? -13.221 -0.313 22.527 1.00 89.44 108 PHE A C 1
ATOM 882 O O . PHE A 1 108 ? -13.347 -0.111 21.323 1.00 89.44 108 PHE A O 1
ATOM 889 N N . ARG A 1 109 ? -12.204 0.186 23.242 1.00 91.44 109 ARG A N 1
ATOM 890 C CA . ARG A 1 109 ? -11.123 0.965 22.623 1.00 91.44 109 ARG A CA 1
ATOM 891 C C . ARG A 1 109 ? -10.384 0.155 21.566 1.00 91.44 109 ARG A C 1
ATOM 893 O O . ARG A 1 109 ? -10.173 0.672 20.483 1.00 91.44 109 ARG A O 1
ATOM 900 N N . LEU A 1 110 ? -10.051 -1.106 21.851 1.00 91.00 110 LEU A N 1
ATOM 901 C CA . LEU A 1 110 ? -9.366 -1.975 20.892 1.00 91.00 110 LEU A CA 1
ATOM 902 C C . LEU A 1 110 ? -10.181 -2.171 19.608 1.00 91.00 110 LEU A C 1
ATOM 904 O O . LEU A 1 110 ? -9.642 -2.005 18.518 1.00 91.00 110 LEU A O 1
ATOM 908 N N . ILE A 1 111 ? -11.473 -2.493 19.739 1.00 89.75 111 ILE A N 1
ATOM 909 C CA . ILE A 1 111 ? -12.371 -2.679 18.588 1.00 89.75 111 ILE A CA 1
ATOM 910 C C . ILE A 1 111 ? -12.449 -1.389 17.771 1.00 89.75 111 ILE A C 1
ATOM 912 O O . ILE A 1 111 ? -12.227 -1.411 16.565 1.00 89.75 111 ILE A O 1
ATOM 916 N N . LYS A 1 112 ? -12.668 -0.253 18.441 1.00 90.56 112 LYS A N 1
ATOM 917 C CA . LYS A 1 112 ? -12.743 1.050 17.780 1.00 90.56 112 LYS A CA 1
ATOM 918 C C . LYS A 1 112 ? -11.442 1.405 17.056 1.00 90.56 112 LYS A C 1
ATOM 920 O O . LYS A 1 112 ? -11.484 1.856 15.919 1.00 90.56 112 LYS A O 1
ATOM 925 N N . SER A 1 113 ? -10.285 1.171 17.676 1.00 90.00 113 SER A N 1
ATOM 926 C CA . SER A 1 113 ? -8.985 1.430 17.046 1.00 90.00 113 SER A CA 1
ATOM 927 C C . SER A 1 113 ? -8.730 0.535 15.829 1.00 90.00 113 SER A C 1
ATOM 929 O O . SER A 1 113 ? -8.072 0.968 14.883 1.00 90.00 113 SER A O 1
ATOM 931 N N . LEU A 1 114 ? -9.253 -0.696 15.818 1.00 88.62 114 LEU A N 1
ATOM 932 C CA . LEU A 1 114 ? -9.181 -1.574 14.649 1.00 88.62 114 LEU A CA 1
ATOM 933 C C . LEU A 1 114 ? -10.045 -1.041 13.495 1.00 88.62 114 LEU A C 1
ATOM 935 O O . LEU A 1 114 ? -9.557 -0.939 12.370 1.00 88.62 114 LEU A O 1
ATOM 939 N N . GLU A 1 115 ? -11.283 -0.637 13.785 1.00 87.94 115 GLU A N 1
ATOM 940 C CA . GLU A 1 115 ? -12.193 -0.019 12.808 1.00 87.94 115 GLU A CA 1
ATOM 941 C C . GLU A 1 115 ? -11.611 1.292 12.248 1.00 87.94 115 GLU A C 1
ATOM 943 O O . GLU A 1 115 ? -11.626 1.530 11.039 1.00 87.94 115 GLU A O 1
ATOM 948 N N . GLU A 1 116 ? -11.027 2.135 13.106 1.00 90.38 116 GLU A N 1
ATOM 949 C CA . GLU A 1 116 ? -10.345 3.371 12.704 1.00 90.38 116 GLU A CA 1
ATOM 950 C C . GLU A 1 116 ? -9.148 3.088 11.785 1.00 90.38 116 GLU A C 1
ATOM 952 O O . GLU A 1 116 ? -8.956 3.791 10.787 1.00 90.38 116 GLU A O 1
ATOM 957 N N . ARG A 1 117 ? -8.370 2.034 12.066 1.00 90.12 117 ARG A N 1
ATOM 958 C CA . ARG A 1 117 ? -7.267 1.599 11.199 1.00 90.12 117 ARG A CA 1
ATOM 959 C C . ARG A 1 117 ? -7.774 1.160 9.826 1.00 90.12 117 ARG A C 1
ATOM 961 O O . ARG A 1 117 ? -7.218 1.609 8.827 1.00 90.12 117 ARG A O 1
ATOM 968 N N . GLN A 1 118 ? -8.816 0.331 9.760 1.00 89.69 118 GLN A N 1
ATOM 969 C CA . GLN A 1 118 ? -9.415 -0.100 8.488 1.00 89.69 118 GLN A CA 1
ATOM 970 C C . GLN A 1 118 ? -9.939 1.095 7.686 1.00 89.69 118 GLN A C 1
ATOM 972 O O . GLN A 1 118 ? -9.630 1.241 6.505 1.00 89.69 118 GLN A O 1
ATOM 977 N N . ARG A 1 119 ? -10.652 2.012 8.350 1.00 92.12 119 ARG A N 1
ATOM 978 C CA . ARG A 1 119 ? -11.142 3.249 7.733 1.00 92.12 119 ARG A CA 1
ATOM 979 C C . ARG A 1 119 ? -10.002 4.111 7.194 1.00 92.12 119 ARG A C 1
ATOM 981 O O . ARG A 1 119 ? -10.143 4.721 6.139 1.00 92.12 119 ARG A O 1
ATOM 988 N N . THR A 1 120 ? -8.883 4.170 7.909 1.00 93.56 120 THR A N 1
ATOM 989 C CA . THR A 1 120 ? -7.704 4.924 7.470 1.00 93.56 120 THR A CA 1
ATOM 990 C C . THR A 1 120 ? -7.061 4.285 6.242 1.00 93.56 120 THR A C 1
ATOM 992 O O . THR A 1 120 ? -6.781 4.994 5.282 1.00 93.56 120 THR A O 1
ATOM 995 N N . ILE A 1 121 ? -6.888 2.957 6.229 1.00 93.50 121 ILE A N 1
ATOM 996 C CA . ILE A 1 121 ? -6.375 2.219 5.061 1.00 93.50 121 ILE A CA 1
ATOM 997 C C . ILE A 1 121 ? -7.257 2.479 3.837 1.00 93.50 121 ILE A C 1
ATOM 999 O O . ILE A 1 121 ? -6.739 2.815 2.776 1.00 93.50 121 ILE A O 1
ATOM 1003 N N . TYR A 1 122 ? -8.581 2.397 4.000 1.00 94.81 122 TYR A N 1
ATOM 1004 C CA . TYR A 1 122 ? -9.534 2.689 2.931 1.00 94.81 122 TYR A CA 1
ATOM 1005 C C . TYR A 1 122 ? -9.359 4.106 2.375 1.00 94.81 122 TYR A C 1
ATOM 1007 O O . TYR A 1 122 ? -9.229 4.283 1.168 1.00 94.81 122 TYR A O 1
ATOM 1015 N N . LYS A 1 123 ? -9.307 5.118 3.251 1.00 95.50 123 LYS A N 1
ATOM 1016 C CA . LYS A 1 123 ? -9.122 6.520 2.844 1.00 95.50 123 LYS A CA 1
ATOM 1017 C C . LYS A 1 123 ? -7.807 6.741 2.100 1.00 95.50 123 LYS A C 1
ATOM 1019 O O . LYS A 1 123 ? -7.793 7.428 1.086 1.00 95.50 123 LYS A O 1
ATOM 1024 N N . VAL A 1 124 ? -6.715 6.152 2.588 1.00 96.00 124 VAL A N 1
ATOM 1025 C CA . VAL A 1 124 ? -5.400 6.239 1.937 1.00 96.00 124 VAL A CA 1
ATOM 1026 C C . VAL A 1 124 ? -5.445 5.586 0.556 1.00 96.00 124 VAL A C 1
ATOM 1028 O O . VAL A 1 124 ? -5.022 6.207 -0.413 1.00 96.00 124 VAL A O 1
ATOM 1031 N N . ALA A 1 125 ? -6.009 4.381 0.438 1.00 96.00 125 ALA A N 1
ATOM 1032 C CA . ALA A 1 125 ? -6.173 3.711 -0.850 1.00 96.00 125 ALA A CA 1
ATOM 1033 C C . ALA A 1 125 ? -7.038 4.537 -1.818 1.00 96.00 125 ALA A C 1
ATOM 1035 O O . ALA A 1 125 ? -6.693 4.671 -2.988 1.00 96.00 125 ALA A O 1
ATOM 1036 N N . GLN A 1 126 ? -8.113 5.153 -1.320 1.00 95.94 126 GLN A N 1
ATOM 1037 C CA . GLN A 1 126 ? -8.988 6.025 -2.105 1.00 95.94 126 GLN A CA 1
ATOM 1038 C C . GLN A 1 126 ? -8.271 7.252 -2.638 1.00 95.94 126 GLN A C 1
ATOM 1040 O O . GLN A 1 126 ? -8.396 7.570 -3.820 1.00 95.94 126 GLN A O 1
ATOM 1045 N N . SER A 1 127 ? -7.481 7.898 -1.791 1.00 96.62 127 SER A N 1
ATOM 1046 C CA . SER A 1 127 ? -6.662 9.033 -2.192 1.00 96.62 127 SER A CA 1
ATOM 1047 C C . SER A 1 127 ? -5.624 8.626 -3.247 1.00 96.62 127 SER A C 1
ATOM 1049 O O . SER A 1 127 ? -5.527 9.261 -4.295 1.00 96.62 127 SER A O 1
ATOM 1051 N N . ILE A 1 128 ? -4.924 7.499 -3.053 1.00 95.69 128 ILE A N 1
ATOM 1052 C CA . ILE A 1 128 ? -3.960 6.973 -4.035 1.00 95.69 128 ILE A CA 1
ATOM 1053 C C . ILE A 1 128 ? -4.639 6.719 -5.387 1.00 95.69 128 ILE A C 1
ATOM 1055 O O . ILE A 1 128 ? -4.152 7.198 -6.407 1.00 95.69 128 ILE A O 1
ATOM 1059 N N . VAL A 1 129 ? -5.774 6.014 -5.409 1.00 95.75 129 VAL A N 1
ATOM 1060 C CA . VAL A 1 129 ? -6.531 5.723 -6.641 1.00 95.75 129 VAL A CA 1
ATOM 1061 C C . VAL A 1 129 ? -6.989 7.007 -7.336 1.00 95.75 129 VAL A C 1
ATOM 1063 O O . VAL A 1 129 ? -6.895 7.109 -8.558 1.00 95.75 129 VAL A O 1
ATOM 1066 N N . LYS A 1 130 ? -7.428 8.013 -6.570 1.00 95.06 130 LYS A N 1
ATOM 1067 C CA . LYS A 1 130 ? -7.822 9.329 -7.090 1.00 95.06 130 LYS A CA 1
ATOM 1068 C C . LYS A 1 130 ? -6.662 10.031 -7.802 1.00 95.06 130 LYS A C 1
ATOM 1070 O O . LYS A 1 130 ? -6.845 10.507 -8.920 1.00 95.06 130 LYS A O 1
ATOM 1075 N N . PHE A 1 131 ? -5.477 10.083 -7.190 1.00 94.44 131 PHE A N 1
ATOM 1076 C CA . PHE A 1 131 ? -4.301 10.720 -7.797 1.00 94.44 131 PHE A CA 1
ATOM 1077 C C . PHE A 1 131 ? -3.698 9.902 -8.947 1.00 94.44 131 PHE A C 1
ATOM 1079 O O . PHE A 1 131 ? -3.153 10.477 -9.887 1.00 94.44 131 PHE A O 1
ATOM 1086 N N . GLN A 1 132 ? -3.817 8.574 -8.894 1.00 94.31 132 GLN A N 1
ATOM 1087 C CA . GLN A 1 132 ? -3.186 7.637 -9.829 1.00 94.31 132 GLN A CA 1
ATOM 1088 C C . GLN A 1 132 ? -4.167 7.030 -10.839 1.00 94.31 132 GLN A C 1
ATOM 1090 O O . GLN A 1 132 ? -3.912 5.956 -11.385 1.00 94.31 132 GLN A O 1
ATOM 1095 N N . ARG A 1 133 ? -5.283 7.710 -11.128 1.00 93.50 133 ARG A N 1
ATOM 1096 C CA . ARG A 1 133 ? -6.290 7.220 -12.083 1.00 93.50 133 ARG A CA 1
ATOM 1097 C C . ARG A 1 133 ? -5.686 6.953 -13.465 1.00 93.50 133 ARG A C 1
ATOM 1099 O O . ARG A 1 133 ? -5.902 5.889 -14.032 1.00 93.50 133 ARG A O 1
ATOM 1106 N N . GLU A 1 134 ? -4.823 7.848 -13.948 1.00 92.06 134 GLU A N 1
ATOM 1107 C CA . GLU A 1 134 ? -4.141 7.665 -15.237 1.00 92.06 134 GLU A CA 1
ATOM 1108 C C . GLU A 1 134 ? -3.174 6.480 -15.252 1.00 92.06 134 GLU A C 1
ATOM 1110 O O . GLU A 1 134 ? -3.059 5.799 -16.270 1.00 92.06 134 GLU A O 1
ATOM 1115 N N . PHE A 1 135 ? -2.498 6.198 -14.136 1.00 92.62 135 PHE A N 1
ATOM 1116 C CA . PHE A 1 135 ? -1.689 4.990 -14.017 1.00 92.62 135 PHE A CA 1
ATOM 1117 C C . PHE A 1 135 ? -2.561 3.740 -14.107 1.00 92.62 135 PHE A C 1
ATOM 1119 O O . PHE A 1 135 ? -2.181 2.769 -14.758 1.00 92.62 135 PHE A O 1
ATOM 1126 N N . LEU A 1 136 ? -3.724 3.748 -13.456 1.00 92.94 136 LEU A N 1
ATOM 1127 C CA . LEU A 1 136 ? -4.636 2.615 -13.511 1.00 92.94 136 LEU A CA 1
ATOM 1128 C C . LEU A 1 136 ? -5.146 2.414 -14.944 1.00 92.94 136 LEU A C 1
ATOM 1130 O O . LEU A 1 136 ? -5.087 1.297 -15.438 1.00 92.94 136 LEU A O 1
ATOM 1134 N N . ASP A 1 137 ? -5.517 3.471 -15.664 1.00 92.12 137 ASP A N 1
ATOM 1135 C CA . ASP A 1 137 ? -6.007 3.335 -17.040 1.00 92.12 137 ASP A CA 1
ATOM 1136 C C . ASP A 1 137 ? -4.883 2.988 -18.043 1.00 92.12 137 ASP A C 1
ATOM 1138 O O . ASP A 1 137 ? -4.965 1.995 -18.770 1.00 92.12 137 ASP A O 1
ATOM 1142 N N . TYR A 1 138 ? -3.775 3.733 -18.048 1.00 90.38 138 TYR A N 1
ATOM 1143 C CA . TYR A 1 138 ? -2.750 3.673 -19.106 1.00 90.38 138 TYR A CA 1
ATOM 1144 C C . TYR A 1 138 ? -1.432 3.018 -18.682 1.00 90.38 138 TYR A C 1
ATOM 1146 O O . TYR A 1 138 ? -0.692 2.511 -19.524 1.00 90.38 138 TYR A O 1
ATOM 1154 N N . GLY A 1 139 ? -1.163 2.924 -17.381 1.00 88.06 139 GLY A N 1
ATOM 1155 C CA . GLY A 1 139 ? -0.030 2.185 -16.828 1.00 88.06 139 GLY A CA 1
ATOM 1156 C C . GLY A 1 139 ? 1.112 3.042 -16.339 1.00 88.06 139 GLY A C 1
ATOM 1157 O O . GLY A 1 139 ? 0.979 4.246 -16.141 1.00 88.06 139 GLY A O 1
ATOM 1158 N N . ILE A 1 140 ? 2.271 2.401 -16.162 1.00 85.75 140 ILE A N 1
ATOM 1159 C CA . ILE A 1 140 ? 3.477 3.033 -15.606 1.00 85.75 140 ILE A CA 1
ATOM 1160 C C . ILE A 1 140 ? 3.958 4.246 -16.416 1.00 85.75 140 ILE A C 1
ATOM 1162 O O . ILE A 1 140 ? 4.637 5.121 -15.885 1.00 85.75 140 ILE A O 1
ATOM 1166 N N . GLU A 1 141 ? 3.563 4.342 -17.686 1.00 83.81 141 GLU A N 1
ATOM 1167 C CA . GLU A 1 141 ? 3.848 5.490 -18.547 1.00 83.81 141 GLU A CA 1
ATOM 1168 C C . GLU A 1 141 ? 3.122 6.770 -18.125 1.00 83.81 141 GLU A C 1
ATOM 1170 O O . GLU A 1 141 ? 3.603 7.866 -18.407 1.00 83.81 141 GLU A O 1
ATOM 1175 N N . ARG A 1 142 ? 1.982 6.636 -17.440 1.00 87.00 142 ARG A N 1
ATOM 1176 C CA . ARG A 1 142 ? 1.164 7.744 -16.929 1.00 87.00 142 ARG A CA 1
ATOM 1177 C C . ARG A 1 142 ? 1.132 7.772 -15.401 1.00 87.00 142 ARG A C 1
ATOM 1179 O O . ARG A 1 142 ? 0.154 8.186 -14.786 1.00 87.00 142 ARG A O 1
ATOM 1186 N N . LEU A 1 143 ? 2.213 7.306 -14.781 1.00 88.44 143 LEU A N 1
ATOM 1187 C CA . LEU A 1 143 ? 2.385 7.355 -13.337 1.00 88.44 143 LEU A CA 1
ATOM 1188 C C . LEU A 1 143 ? 2.706 8.786 -12.897 1.00 88.44 143 LEU A C 1
ATOM 1190 O O . LEU A 1 143 ? 3.766 9.328 -13.227 1.00 88.44 143 LEU A O 1
ATOM 1194 N N . ARG A 1 144 ? 1.790 9.395 -12.141 1.00 88.00 144 ARG A N 1
ATOM 1195 C CA . ARG A 1 144 ? 1.933 10.779 -11.685 1.00 88.00 144 ARG A CA 1
ATOM 1196 C C . ARG A 1 144 ? 2.786 10.840 -10.422 1.00 88.00 144 ARG A C 1
ATOM 1198 O O . ARG A 1 144 ? 2.596 10.013 -9.532 1.00 88.00 144 ARG A O 1
ATOM 1205 N N . PRO A 1 145 ? 3.722 11.789 -10.291 1.00 88.69 145 PRO A N 1
ATOM 1206 C CA . PRO A 1 145 ? 4.399 12.035 -9.023 1.00 88.69 145 PRO A CA 1
ATOM 1207 C C . PRO A 1 145 ? 3.408 12.281 -7.887 1.00 88.69 145 PRO A C 1
ATOM 1209 O O . PRO A 1 145 ? 2.467 13.053 -8.047 1.00 88.69 145 PRO A O 1
ATOM 1212 N N . LEU A 1 146 ? 3.628 11.621 -6.753 1.00 91.25 146 LEU A N 1
ATOM 1213 C CA . LEU A 1 146 ? 2.779 11.734 -5.572 1.00 91.25 146 LEU A CA 1
ATOM 1214 C C . LEU A 1 146 ? 3.663 11.673 -4.331 1.00 91.25 146 LEU A C 1
ATOM 1216 O O . LEU A 1 146 ? 4.463 10.744 -4.179 1.00 91.25 146 LEU A O 1
ATOM 1220 N N . VAL A 1 147 ? 3.531 12.657 -3.445 1.00 92.50 147 VAL A N 1
ATOM 1221 C CA . VAL A 1 147 ? 4.221 12.654 -2.151 1.00 92.50 147 VAL A CA 1
ATOM 1222 C C . VAL A 1 147 ? 3.253 12.310 -1.024 1.00 92.50 147 VAL A C 1
ATOM 1224 O O . VAL A 1 147 ? 2.038 12.452 -1.143 1.00 92.50 147 VAL A O 1
ATOM 1227 N N . LEU A 1 148 ? 3.788 11.832 0.104 1.00 93.19 148 LEU A N 1
ATOM 1228 C CA . LEU A 1 148 ? 2.971 11.449 1.263 1.00 93.19 148 LEU A CA 1
ATOM 1229 C C . LEU A 1 148 ? 2.122 12.618 1.778 1.00 93.19 148 LEU A C 1
ATOM 1231 O O . LEU A 1 148 ? 1.007 12.396 2.246 1.00 93.19 148 LEU A O 1
ATOM 1235 N N . LYS A 1 149 ? 2.643 13.845 1.659 1.00 93.94 149 LYS A N 1
ATOM 1236 C CA . LYS A 1 149 ? 1.947 15.075 2.033 1.00 93.94 149 LYS A CA 1
ATOM 1237 C C . LYS A 1 149 ? 0.650 15.281 1.244 1.00 93.94 149 LYS A C 1
ATOM 1239 O O . LYS A 1 149 ? -0.355 15.602 1.860 1.00 93.94 149 LYS A O 1
ATOM 1244 N N . ASP A 1 150 ? 0.638 15.015 -0.062 1.00 93.94 150 ASP A N 1
ATOM 1245 C CA . ASP A 1 150 ? -0.551 15.221 -0.904 1.00 93.94 150 ASP A CA 1
ATOM 1246 C C . ASP A 1 150 ? -1.723 14.351 -0.430 1.00 93.94 150 ASP A C 1
ATOM 1248 O O . ASP A 1 150 ? -2.851 14.816 -0.279 1.00 93.94 150 ASP A O 1
ATOM 1252 N N . VAL A 1 151 ? -1.433 13.081 -0.128 1.00 95.75 151 VAL A N 1
ATOM 1253 C CA . VAL A 1 151 ? -2.423 12.140 0.413 1.00 95.75 151 VAL A CA 1
ATOM 1254 C C . VAL A 1 151 ? -2.832 12.528 1.830 1.00 95.75 151 VAL A C 1
ATOM 1256 O O .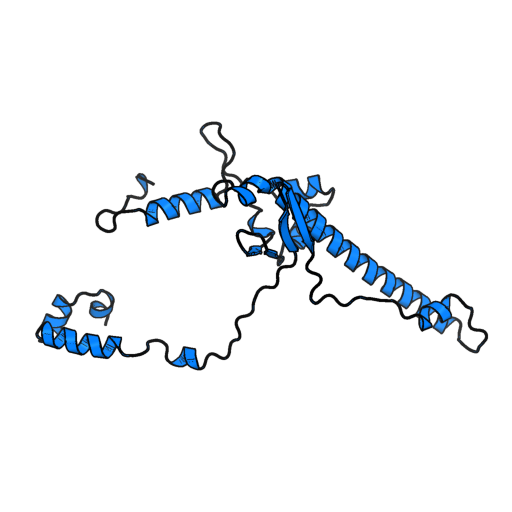 VAL A 1 151 ? -4.004 12.424 2.178 1.00 95.75 151 VAL A O 1
ATOM 1259 N N . ALA A 1 152 ? -1.880 12.966 2.657 1.00 95.38 152 ALA A N 1
ATOM 1260 C CA . ALA A 1 152 ? -2.137 13.401 4.026 1.00 95.38 152 ALA A CA 1
ATOM 1261 C C . ALA A 1 152 ? -3.095 14.605 4.070 1.00 95.38 152 ALA A C 1
ATOM 1263 O O . ALA A 1 152 ? -4.071 14.574 4.824 1.00 95.38 152 ALA A O 1
ATOM 1264 N N . ASP A 1 153 ? -2.865 15.596 3.209 1.00 95.75 153 ASP A N 1
ATOM 1265 C CA . ASP A 1 153 ? -3.695 16.792 3.069 1.00 95.75 153 ASP A CA 1
ATOM 1266 C C . ASP A 1 153 ? -5.093 16.439 2.518 1.00 95.75 153 ASP A C 1
ATOM 1268 O O . ASP A 1 153 ? -6.097 16.898 3.063 1.00 95.75 153 ASP A O 1
ATOM 1272 N N . ASP A 1 154 ? -5.187 15.551 1.518 1.00 96.00 154 ASP A N 1
ATOM 1273 C CA . ASP A 1 154 ? -6.464 15.097 0.932 1.00 96.00 154 ASP A CA 1
ATOM 1274 C C . ASP A 1 154 ? -7.366 14.366 1.946 1.00 96.00 154 ASP A C 1
ATOM 1276 O O . ASP A 1 154 ? -8.583 14.563 1.957 1.00 96.00 154 ASP A O 1
ATOM 1280 N N . ILE A 1 155 ? -6.789 13.553 2.841 1.00 94.19 155 ILE A N 1
ATOM 1281 C CA . ILE A 1 155 ? -7.559 12.796 3.847 1.00 94.19 155 ILE A CA 1
ATOM 1282 C C . ILE A 1 155 ? -7.657 13.493 5.214 1.00 94.19 155 ILE A C 1
ATOM 1284 O O . ILE A 1 155 ? -8.314 12.959 6.121 1.00 94.19 155 ILE A O 1
ATOM 1288 N N . GLY A 1 156 ? -7.013 14.654 5.376 1.00 94.06 156 GLY A N 1
ATOM 1289 C CA . GLY A 1 156 ? -6.975 15.432 6.617 1.00 94.06 156 GLY A CA 1
ATOM 1290 C C . GLY A 1 156 ? -6.229 14.737 7.760 1.00 94.06 156 GLY A C 1
ATOM 1291 O O . GLY A 1 156 ? -6.682 14.764 8.906 1.00 94.06 156 GLY A O 1
ATOM 1292 N N . MET A 1 157 ? -5.121 14.055 7.462 1.00 93.62 157 MET A N 1
ATOM 1293 C CA . MET A 1 157 ? -4.288 13.358 8.447 1.00 93.62 157 MET A CA 1
ATOM 1294 C C . MET A 1 157 ? -2.843 13.846 8.399 1.00 93.62 157 MET A C 1
ATOM 1296 O O . MET A 1 157 ? -2.422 14.516 7.470 1.00 93.62 157 MET A O 1
ATOM 1300 N N . HIS A 1 158 ? -2.055 13.498 9.414 1.00 95.44 158 HIS A N 1
ATOM 1301 C CA . HIS A 1 158 ? -0.633 13.828 9.423 1.00 95.44 158 HIS A CA 1
ATOM 1302 C C . HIS A 1 158 ? 0.163 12.877 8.514 1.00 95.44 158 HIS A C 1
ATOM 1304 O O . HIS A 1 158 ? -0.099 11.669 8.500 1.00 95.44 158 HIS A O 1
ATOM 1310 N N . GLU A 1 159 ? 1.198 13.385 7.843 1.00 93.56 159 GLU A N 1
ATOM 1311 C CA . GLU A 1 159 ? 2.061 12.620 6.926 1.00 93.56 159 GLU A CA 1
ATOM 1312 C C . GLU A 1 159 ? 2.628 11.342 7.569 1.00 93.56 159 GLU A C 1
ATOM 1314 O O . GLU A 1 159 ? 2.610 10.261 6.981 1.00 93.56 159 GLU A O 1
ATOM 1319 N N . SER A 1 160 ? 3.053 11.429 8.833 1.00 94.19 160 SER A N 1
ATOM 1320 C CA . SER A 1 160 ? 3.547 10.272 9.596 1.00 94.19 160 SER A CA 1
ATOM 1321 C C . SER A 1 160 ? 2.512 9.151 9.754 1.00 94.19 160 SER A C 1
ATOM 1323 O O . SER A 1 160 ? 2.887 7.982 9.857 1.00 94.19 160 SER A O 1
ATOM 1325 N N . THR A 1 161 ? 1.216 9.477 9.754 1.00 93.19 161 THR A N 1
ATOM 1326 C CA . THR A 1 161 ? 0.145 8.476 9.811 1.00 93.19 161 THR A CA 1
ATOM 1327 C C . THR A 1 161 ? 0.003 7.775 8.469 1.00 93.19 161 THR A C 1
ATOM 1329 O O . THR A 1 161 ? -0.038 6.548 8.439 1.00 93.19 161 THR A O 1
ATOM 1332 N N . VAL A 1 162 ? 0.027 8.525 7.363 1.00 94.44 162 VAL A N 1
ATOM 1333 C CA . VAL A 1 162 ? 0.008 7.956 6.005 1.00 94.44 162 VAL A CA 1
ATOM 1334 C C . VAL A 1 162 ? 1.226 7.062 5.785 1.00 94.44 162 VAL A C 1
ATOM 1336 O O . VAL A 1 162 ? 1.065 5.910 5.398 1.00 94.44 162 VAL A O 1
ATOM 1339 N N . SER A 1 163 ? 2.426 7.531 6.141 1.00 93.69 163 SER A N 1
ATOM 1340 C CA . SER A 1 163 ? 3.677 6.764 6.048 1.00 93.69 163 SER A CA 1
ATOM 1341 C C . SER A 1 163 ? 3.593 5.414 6.773 1.00 93.69 163 SER A C 1
ATOM 1343 O O . SER A 1 163 ? 3.949 4.373 6.223 1.00 93.69 163 SER A O 1
ATOM 1345 N N . ARG A 1 164 ? 3.045 5.400 7.996 1.00 91.69 164 ARG A N 1
ATOM 1346 C CA . ARG A 1 164 ? 2.832 4.159 8.760 1.00 91.69 164 ARG A CA 1
ATOM 1347 C C . ARG A 1 164 ? 1.804 3.238 8.114 1.00 91.69 164 ARG A C 1
ATOM 1349 O O . ARG A 1 164 ? 1.952 2.023 8.205 1.00 91.69 164 ARG A O 1
ATOM 1356 N N . VAL A 1 165 ? 0.763 3.805 7.510 1.00 91.88 165 VAL A N 1
ATOM 1357 C CA . VAL A 1 165 ? -0.316 3.044 6.878 1.00 91.88 165 VAL A CA 1
ATOM 1358 C C . VAL A 1 165 ? 0.159 2.387 5.591 1.00 91.88 165 VAL A C 1
ATOM 1360 O O . VAL A 1 165 ? -0.146 1.223 5.400 1.00 91.88 165 VAL A O 1
ATOM 1363 N N . VAL A 1 166 ? 0.927 3.072 4.743 1.00 93.50 166 VAL A N 1
ATOM 1364 C CA . VAL A 1 166 ? 1.337 2.539 3.428 1.00 93.50 166 VAL A CA 1
ATOM 1365 C C . VAL A 1 166 ? 2.460 1.501 3.506 1.00 93.50 166 VAL A C 1
ATOM 1367 O O . VAL A 1 166 ? 2.645 0.721 2.573 1.00 93.50 166 VAL A O 1
ATOM 1370 N N . ASN A 1 167 ? 3.217 1.471 4.606 1.00 91.75 167 ASN A N 1
ATOM 1371 C CA . ASN A 1 167 ? 4.297 0.506 4.796 1.00 91.75 167 ASN A CA 1
ATOM 1372 C C . ASN A 1 167 ? 3.744 -0.908 5.045 1.00 91.75 167 ASN A C 1
ATOM 1374 O O . ASN A 1 167 ? 2.852 -1.117 5.877 1.00 91.75 167 ASN A O 1
ATOM 1378 N N . ASN A 1 168 ? 4.313 -1.897 4.347 1.00 87.44 168 ASN A N 1
ATOM 1379 C CA . ASN A 1 168 ? 3.877 -3.297 4.380 1.00 87.44 168 ASN A CA 1
ATOM 1380 C C . ASN A 1 168 ? 2.366 -3.444 4.125 1.00 87.44 168 ASN A C 1
ATOM 1382 O O . ASN A 1 168 ? 1.690 -4.206 4.824 1.00 87.44 168 ASN A O 1
ATOM 1386 N N . LYS A 1 169 ? 1.817 -2.637 3.208 1.00 92.06 169 LYS A N 1
ATOM 1387 C CA . LYS A 1 169 ? 0.452 -2.784 2.703 1.00 92.06 169 LYS A CA 1
ATOM 1388 C C . LYS A 1 169 ? 0.464 -2.931 1.205 1.00 92.06 169 LYS A C 1
ATOM 1390 O O . LYS A 1 169 ? 1.182 -2.209 0.511 1.00 92.06 169 LYS A O 1
ATOM 1395 N N . TYR A 1 170 ? -0.377 -3.834 0.732 1.00 94.12 170 TYR A N 1
ATOM 1396 C CA . TYR A 1 170 ? -0.472 -4.164 -0.675 1.00 94.12 170 TYR A CA 1
ATOM 1397 C C . TYR A 1 170 ? -1.876 -3.894 -1.189 1.00 94.12 170 TYR A C 1
ATOM 1399 O O . TYR A 1 170 ? -2.878 -4.086 -0.499 1.00 94.12 170 TYR A O 1
ATOM 1407 N N . MET A 1 171 ? -1.928 -3.439 -2.430 1.00 94.94 171 MET A N 1
ATOM 1408 C CA . MET A 1 171 ? -3.136 -3.132 -3.159 1.00 94.94 171 MET A CA 1
ATOM 1409 C C . MET A 1 171 ? -3.147 -3.955 -4.441 1.00 94.94 171 MET A C 1
ATOM 1411 O O . MET A 1 171 ? -2.226 -3.877 -5.256 1.00 94.94 171 MET A O 1
ATOM 1415 N N . HIS A 1 172 ? -4.185 -4.761 -4.613 1.00 95.06 172 HIS A N 1
ATOM 1416 C CA . HIS A 1 172 ? -4.398 -5.529 -5.824 1.00 95.06 172 HIS A CA 1
ATOM 1417 C C . HIS A 1 172 ? -5.245 -4.715 -6.796 1.00 95.06 172 HIS A C 1
ATOM 1419 O O . HIS A 1 172 ? -6.370 -4.332 -6.489 1.00 95.06 172 HIS A O 1
ATOM 1425 N N . THR A 1 173 ? -4.709 -4.462 -7.981 1.00 93.94 173 THR A N 1
ATOM 1426 C CA . THR A 1 173 ? -5.369 -3.722 -9.060 1.00 93.94 173 THR A CA 1
ATOM 1427 C C . THR A 1 173 ? -5.542 -4.637 -10.270 1.00 93.94 173 THR A C 1
ATOM 1429 O O . THR A 1 173 ? -4.917 -5.694 -10.349 1.00 93.94 173 THR A O 1
ATOM 1432 N N . HIS A 1 174 ? -6.318 -4.218 -11.268 1.00 90.56 174 HIS A N 1
ATOM 1433 C CA . HIS A 1 174 ? -6.401 -4.941 -12.545 1.00 90.56 174 HIS A CA 1
ATOM 1434 C C . HIS A 1 174 ? -5.056 -5.009 -13.302 1.00 90.56 174 HIS A C 1
ATOM 1436 O O . HIS A 1 174 ? -4.891 -5.840 -14.188 1.00 90.56 174 HIS A O 1
ATOM 1442 N N . ARG A 1 175 ? -4.081 -4.159 -12.942 1.00 89.31 175 ARG A N 1
ATOM 1443 C CA . ARG A 1 175 ? -2.712 -4.175 -13.482 1.00 89.31 175 ARG A CA 1
ATOM 1444 C C . ARG A 1 175 ? -1.751 -5.064 -12.693 1.00 89.31 175 ARG A C 1
ATOM 1446 O O . ARG A 1 175 ? -0.600 -5.202 -13.094 1.00 89.31 175 ARG A O 1
ATOM 1453 N N . GLY A 1 176 ? -2.199 -5.635 -11.575 1.00 91.50 176 GLY A N 1
ATOM 1454 C CA . GLY A 1 176 ? -1.397 -6.483 -10.698 1.00 91.50 176 GLY A CA 1
ATOM 1455 C C . GLY A 1 176 ? -1.361 -6.007 -9.247 1.00 91.50 176 GLY A C 1
ATOM 1456 O O . GLY A 1 176 ? -2.062 -5.071 -8.846 1.00 91.50 176 GLY A O 1
ATOM 1457 N N . LEU A 1 177 ? -0.534 -6.693 -8.459 1.00 93.19 177 LEU A N 1
ATOM 1458 C CA . LEU A 1 177 ? -0.317 -6.444 -7.038 1.00 93.19 177 LEU A CA 1
ATOM 1459 C C . LEU A 1 177 ? 0.802 -5.416 -6.837 1.00 93.19 177 LEU A C 1
ATOM 1461 O O . LEU A 1 177 ? 1.928 -5.635 -7.280 1.00 93.19 177 LEU A O 1
ATOM 1465 N N . PHE A 1 178 ? 0.507 -4.330 -6.127 1.00 93.44 178 PHE A N 1
ATOM 1466 C CA . PHE A 1 178 ? 1.467 -3.265 -5.836 1.00 93.44 178 PHE A CA 1
ATOM 1467 C C . PHE A 1 178 ? 1.534 -2.983 -4.341 1.00 93.44 178 PHE A C 1
ATOM 1469 O O . PHE A 1 178 ? 0.515 -2.960 -3.655 1.00 93.44 178 PHE A O 1
ATOM 1476 N N . GLU A 1 179 ? 2.729 -2.700 -3.830 1.00 94.00 179 GLU A N 1
ATOM 1477 C CA . GLU A 1 179 ? 2.857 -2.053 -2.524 1.00 94.00 179 GLU A CA 1
ATOM 1478 C C . GLU A 1 179 ? 2.220 -0.669 -2.582 1.00 94.00 179 GLU A C 1
ATOM 1480 O O . GLU A 1 179 ? 2.451 0.075 -3.529 1.00 94.00 179 GLU A O 1
ATOM 1485 N N . MET A 1 180 ? 1.482 -0.255 -1.553 1.00 94.69 180 MET A N 1
ATOM 1486 C CA . MET A 1 180 ? 0.958 1.116 -1.511 1.00 94.69 180 MET A CA 1
ATOM 1487 C C . MET A 1 180 ? 2.091 2.147 -1.578 1.00 94.69 180 MET A C 1
ATOM 1489 O O . MET A 1 180 ? 1.944 3.195 -2.200 1.00 94.69 180 MET A O 1
ATOM 1493 N N . ARG A 1 181 ? 3.254 1.818 -1.001 1.00 93.12 181 ARG A N 1
ATOM 1494 C CA . ARG A 1 181 ? 4.463 2.644 -1.052 1.00 93.12 181 ARG A CA 1
ATOM 1495 C C . ARG A 1 181 ? 4.975 2.893 -2.481 1.00 93.12 181 ARG A C 1
ATOM 1497 O O . ARG A 1 181 ? 5.582 3.934 -2.709 1.00 93.12 181 ARG A O 1
ATOM 1504 N N . PHE A 1 182 ? 4.711 1.995 -3.434 1.00 90.44 182 PHE A N 1
ATOM 1505 C CA . PHE A 1 182 ? 5.153 2.116 -4.832 1.00 90.44 182 PHE A CA 1
ATOM 1506 C C . PHE A 1 182 ? 4.697 3.424 -5.491 1.00 90.44 182 PHE A C 1
ATOM 1508 O O . PHE A 1 182 ? 5.439 4.010 -6.273 1.00 90.44 182 PHE A O 1
ATOM 1515 N N . PHE A 1 183 ? 3.500 3.901 -5.144 1.00 91.88 183 PHE A N 1
ATOM 1516 C CA . PHE A 1 183 ? 2.910 5.106 -5.727 1.00 91.88 183 PHE A CA 1
ATOM 1517 C C . PHE A 1 183 ? 3.537 6.406 -5.218 1.00 91.88 183 PHE A C 1
ATOM 1519 O O . PHE A 1 183 ? 3.240 7.465 -5.758 1.00 91.88 183 PHE A O 1
ATOM 1526 N N . PHE A 1 184 ? 4.386 6.345 -4.187 1.00 90.69 184 PHE A N 1
ATOM 1527 C CA . PHE A 1 184 ? 5.010 7.521 -3.595 1.00 90.69 184 PHE A CA 1
ATOM 1528 C C . PHE A 1 184 ? 6.435 7.676 -4.103 1.00 90.69 184 PHE A C 1
ATOM 1530 O O . PHE A 1 184 ? 7.362 6.998 -3.653 1.00 90.69 184 PHE A O 1
ATOM 1537 N N . HIS A 1 185 ? 6.619 8.599 -5.035 1.00 83.25 185 HIS A N 1
ATOM 1538 C CA . HIS A 1 185 ? 7.921 8.889 -5.613 1.00 83.25 185 HIS A CA 1
ATOM 1539 C C . HIS A 1 185 ? 8.032 10.357 -5.993 1.00 83.25 185 HIS A C 1
ATOM 1541 O O . HIS A 1 185 ? 7.089 10.984 -6.483 1.00 83.25 185 HIS A O 1
ATOM 1547 N N . SER A 1 186 ? 9.238 10.885 -5.822 1.00 73.62 186 SER A N 1
ATOM 1548 C CA . SER A 1 186 ? 9.569 12.241 -6.228 1.00 73.62 186 SER A CA 1
ATOM 1549 C C . SER A 1 186 ? 9.444 12.385 -7.744 1.00 73.62 186 SER A C 1
ATOM 1551 O O . SER A 1 186 ? 9.941 11.550 -8.509 1.00 73.62 186 SER A O 1
ATOM 1553 N N . GLY A 1 187 ? 8.762 13.444 -8.171 1.00 69.00 187 GLY A N 1
ATOM 1554 C CA . GLY A 1 187 ? 8.703 13.835 -9.573 1.00 69.00 187 GLY A CA 1
ATOM 1555 C C . GLY A 1 187 ? 10.012 14.473 -10.008 1.00 69.00 187 GLY A C 1
ATOM 1556 O O . GLY A 1 187 ? 10.642 15.201 -9.242 1.00 69.00 187 GLY A O 1
ATOM 1557 N N . ILE A 1 188 ? 10.408 14.208 -11.247 1.00 66.75 188 ILE A N 1
ATOM 1558 C CA . ILE A 1 188 ? 11.465 14.956 -11.918 1.00 66.75 188 ILE A CA 1
ATOM 1559 C C . ILE A 1 188 ? 10.768 16.082 -12.683 1.00 66.75 188 ILE A C 1
ATOM 1561 O O . ILE A 1 188 ? 9.855 15.834 -13.477 1.00 66.75 188 ILE A O 1
ATOM 1565 N N . ALA A 1 189 ? 11.159 17.327 -12.403 1.00 61.66 189 ALA A N 1
ATOM 1566 C CA . ALA A 1 189 ? 10.621 18.485 -13.104 1.00 61.66 189 ALA A CA 1
ATOM 1567 C C . ALA A 1 189 ? 10.980 18.397 -14.594 1.00 61.66 189 ALA A C 1
ATOM 1569 O O . ALA A 1 189 ? 12.139 18.180 -14.953 1.00 61.66 189 ALA A O 1
ATOM 1570 N N . SER A 1 190 ? 9.981 18.554 -15.463 1.00 60.19 190 SER A N 1
ATOM 1571 C CA . SER A 1 190 ? 10.206 18.586 -16.905 1.00 60.19 190 SER A CA 1
ATOM 1572 C C . SER A 1 190 ? 10.921 19.881 -17.284 1.00 60.19 190 SER A C 1
ATOM 1574 O O . SER A 1 190 ? 10.443 20.974 -16.991 1.00 60.19 190 SER A O 1
ATOM 1576 N N . THR A 1 191 ? 12.055 19.776 -17.974 1.00 57.88 191 THR A N 1
ATOM 1577 C CA . THR A 1 191 ? 12.834 20.935 -18.446 1.00 57.88 191 THR A CA 1
ATOM 1578 C C . THR A 1 191 ? 12.176 21.671 -19.618 1.00 57.88 191 THR A C 1
ATOM 1580 O O . THR A 1 191 ? 12.613 22.762 -19.969 1.00 57.88 191 THR A O 1
ATOM 1583 N N . ARG A 1 192 ? 11.120 21.104 -20.223 1.00 56.66 192 ARG A N 1
ATOM 1584 C CA . ARG A 1 192 ? 10.420 21.659 -21.400 1.00 56.66 192 ARG A CA 1
ATOM 1585 C C . ARG A 1 192 ? 8.951 22.013 -21.134 1.00 56.66 192 ARG A C 1
ATOM 1587 O O . ARG A 1 192 ? 8.135 21.939 -22.044 1.00 56.66 192 ARG A O 1
ATOM 1594 N N . GLY A 1 193 ? 8.602 22.362 -19.893 1.00 53.06 193 GLY A N 1
ATOM 1595 C CA . GLY A 1 193 ? 7.268 22.882 -19.550 1.00 53.06 193 GLY A CA 1
ATOM 1596 C C . GLY A 1 193 ? 6.115 21.871 -19.629 1.00 53.06 193 GLY A C 1
ATOM 1597 O O . GLY A 1 193 ? 4.961 22.283 -19.678 1.00 53.06 193 GLY A O 1
ATOM 1598 N N . GLY A 1 194 ? 6.412 20.568 -19.659 1.00 61.78 194 GLY A N 1
ATOM 1599 C CA . GLY A 1 194 ? 5.408 19.501 -19.556 1.00 61.78 194 GLY A CA 1
ATOM 1600 C C . GLY A 1 194 ? 5.161 19.052 -18.112 1.00 61.78 194 GLY A C 1
ATOM 1601 O O . GLY A 1 194 ? 5.870 19.475 -17.197 1.00 61.78 194 GLY A O 1
ATOM 1602 N N . ASP A 1 195 ? 4.196 18.150 -17.921 1.00 63.81 195 ASP A N 1
ATOM 1603 C CA . ASP A 1 195 ? 3.911 17.550 -16.614 1.00 63.81 195 ASP A CA 1
ATOM 1604 C C . ASP A 1 195 ? 5.156 16.891 -16.001 1.00 63.81 195 ASP A C 1
ATOM 1606 O O . ASP A 1 195 ? 6.028 16.360 -16.701 1.00 63.81 195 ASP A O 1
ATOM 1610 N N . SER A 1 196 ? 5.249 16.936 -14.672 1.00 67.69 196 SER A N 1
ATOM 1611 C CA . SER A 1 196 ? 6.328 16.288 -13.930 1.00 67.69 196 SER A CA 1
ATOM 1612 C C . SER A 1 196 ? 6.286 14.774 -14.154 1.00 67.69 196 SER A C 1
ATOM 1614 O O . SER A 1 196 ? 5.244 14.130 -14.041 1.00 67.69 196 SER A O 1
ATOM 1616 N N . VAL A 1 197 ? 7.436 14.187 -14.495 1.00 69.56 197 VAL A N 1
ATOM 1617 C CA . VAL A 1 197 ? 7.526 12.763 -14.851 1.00 69.56 197 VAL A CA 1
ATOM 1618 C C . VAL A 1 197 ? 8.039 11.973 -13.651 1.00 69.56 197 VAL A C 1
ATOM 1620 O O . VAL A 1 197 ? 8.974 12.397 -12.966 1.00 69.56 197 VAL A O 1
ATOM 1623 N N . SER A 1 198 ? 7.446 10.807 -13.380 1.00 74.00 198 SER A N 1
ATOM 1624 C CA . SER A 1 198 ? 7.948 9.898 -12.347 1.00 74.00 198 SER A CA 1
ATOM 1625 C C . SER A 1 198 ? 9.306 9.310 -12.735 1.00 74.00 198 SER A C 1
ATOM 1627 O O . SER A 1 198 ? 9.516 8.866 -13.867 1.00 74.00 198 SER A O 1
ATOM 1629 N N . SER A 1 199 ? 10.223 9.223 -11.769 1.00 75.94 199 SER A N 1
ATOM 1630 C CA . SER A 1 199 ? 11.511 8.535 -11.947 1.00 75.94 199 SER A CA 1
ATOM 1631 C C . SER A 1 199 ? 11.356 7.070 -12.386 1.00 75.94 199 SER A C 1
ATOM 1633 O O . SER A 1 199 ? 12.202 6.553 -13.117 1.00 75.94 199 SER A O 1
ATOM 1635 N N . LEU A 1 200 ? 10.262 6.402 -11.999 1.00 78.25 200 LEU A N 1
ATOM 1636 C CA . LEU A 1 200 ? 9.957 5.033 -12.426 1.00 78.25 200 LEU A CA 1
ATOM 1637 C C . LEU A 1 200 ? 9.586 4.966 -13.908 1.00 78.25 200 LEU A C 1
ATOM 1639 O O . LEU A 1 200 ? 10.056 4.073 -14.607 1.00 78.25 200 LEU A O 1
ATOM 1643 N N . THR A 1 201 ? 8.807 5.930 -14.399 1.00 78.94 201 THR A N 1
ATOM 1644 C CA . THR A 1 201 ? 8.468 6.047 -15.822 1.00 78.94 201 THR A CA 1
ATOM 1645 C C . THR A 1 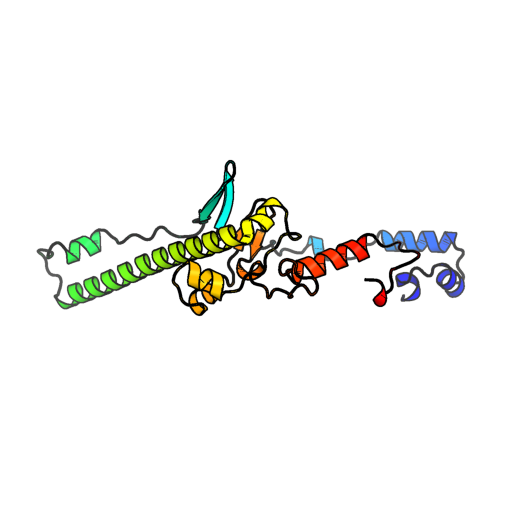201 ? 9.716 6.268 -16.670 1.00 78.94 201 THR A C 1
ATOM 1647 O O . THR A 1 201 ? 9.852 5.661 -17.728 1.00 78.94 201 THR A O 1
ATOM 1650 N N . VAL A 1 202 ? 10.658 7.095 -16.201 1.00 79.75 202 VAL A N 1
ATOM 1651 C CA . VAL A 1 202 ? 11.942 7.302 -16.892 1.00 79.75 202 VAL A CA 1
ATOM 1652 C C . VAL A 1 202 ? 12.745 6.002 -1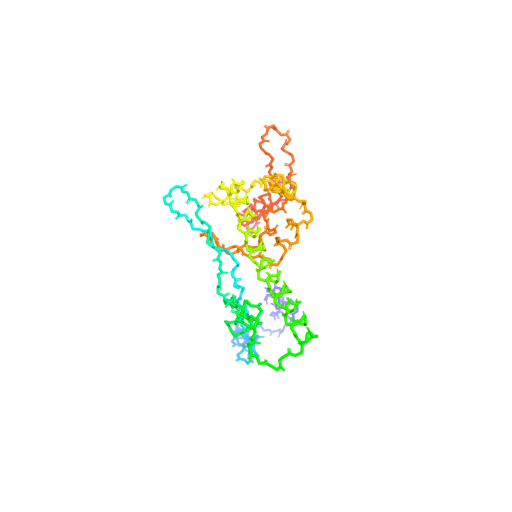6.947 1.00 79.75 202 VAL A C 1
ATOM 1654 O O . VAL A 1 202 ? 13.189 5.607 -18.022 1.00 79.75 202 VAL A O 1
ATOM 1657 N N . LYS A 1 203 ? 12.871 5.288 -15.820 1.00 82.44 203 LYS A N 1
ATOM 1658 C CA . LYS A 1 203 ? 13.551 3.980 -15.777 1.00 82.44 203 LYS A CA 1
ATOM 1659 C C . LYS A 1 203 ? 12.903 2.955 -16.706 1.00 82.44 203 LYS A C 1
ATOM 1661 O O . LYS A 1 203 ? 13.614 2.178 -17.335 1.00 82.44 203 LYS A O 1
ATOM 1666 N N . ASP A 1 204 ? 11.575 2.942 -16.792 1.00 83.75 204 ASP A N 1
ATOM 1667 C CA . ASP A 1 204 ? 10.857 2.033 -17.685 1.00 83.75 204 ASP A CA 1
ATOM 1668 C C . ASP A 1 204 ? 11.072 2.381 -19.162 1.00 83.75 204 ASP A C 1
ATOM 1670 O O . ASP A 1 204 ? 11.327 1.491 -19.969 1.00 83.75 204 ASP A O 1
ATOM 1674 N N . LYS A 1 205 ? 11.078 3.673 -19.514 1.00 83.88 205 LYS A N 1
ATOM 1675 C CA . LYS A 1 205 ? 11.418 4.127 -20.871 1.00 83.88 205 LYS A CA 1
ATOM 1676 C C . LYS A 1 205 ? 12.834 3.725 -21.270 1.00 83.88 205 LYS A C 1
ATOM 1678 O O . LYS A 1 205 ? 13.006 3.160 -22.343 1.00 83.88 205 LYS A O 1
ATOM 1683 N N . ILE A 1 206 ? 13.818 3.947 -20.397 1.00 84.88 206 ILE A N 1
ATOM 1684 C CA . ILE A 1 206 ? 15.206 3.521 -20.635 1.00 84.88 206 ILE A CA 1
ATOM 1685 C C . ILE A 1 206 ? 15.265 2.003 -20.826 1.00 84.88 206 ILE A C 1
ATOM 1687 O O . ILE A 1 206 ? 15.865 1.524 -21.782 1.00 84.88 206 ILE A O 1
ATOM 1691 N N . ARG A 1 207 ? 14.573 1.233 -19.974 1.00 85.69 207 ARG A N 1
ATOM 1692 C CA . ARG A 1 207 ? 14.498 -0.226 -20.121 1.00 85.69 207 ARG A CA 1
ATOM 1693 C C . ARG A 1 207 ? 13.923 -0.636 -21.476 1.00 85.69 207 ARG A C 1
ATOM 1695 O O . ARG A 1 207 ? 14.464 -1.550 -22.083 1.00 85.69 207 ARG A O 1
ATOM 1702 N N . LYS A 1 208 ? 12.858 0.015 -21.951 1.00 86.19 208 LYS A N 1
ATOM 1703 C CA . LYS A 1 208 ? 12.265 -0.271 -23.268 1.00 86.19 208 LYS A CA 1
ATOM 1704 C C . LYS A 1 208 ? 13.214 0.063 -24.414 1.00 86.19 208 LYS A C 1
ATOM 1706 O O . LYS A 1 208 ? 13.275 -0.704 -25.364 1.00 86.19 208 LYS A O 1
ATOM 1711 N N . ILE A 1 209 ? 13.956 1.167 -24.311 1.00 84.94 209 ILE A N 1
ATOM 1712 C CA . ILE A 1 209 ? 14.973 1.552 -25.300 1.00 84.94 209 ILE A CA 1
ATOM 1713 C C . ILE A 1 209 ? 16.063 0.479 -25.376 1.00 84.94 209 ILE A C 1
ATOM 1715 O O . ILE A 1 209 ? 16.350 -0.005 -26.463 1.00 84.94 209 ILE A O 1
ATOM 1719 N N . ILE A 1 210 ? 16.588 0.045 -24.226 1.00 84.81 210 ILE A N 1
ATOM 1720 C CA . ILE A 1 210 ? 17.605 -1.014 -24.149 1.00 84.81 210 ILE A CA 1
ATOM 1721 C C . ILE A 1 210 ? 17.042 -2.352 -24.653 1.00 84.81 210 ILE A C 1
ATOM 1723 O O . ILE A 1 210 ? 17.688 -3.055 -25.411 1.00 84.81 210 ILE A O 1
ATOM 1727 N N . GLN A 1 211 ? 15.810 -2.720 -24.290 1.00 86.44 211 GLN A N 1
ATOM 1728 C CA . GLN A 1 211 ? 15.195 -3.972 -24.757 1.00 86.44 211 GLN A CA 1
ATOM 1729 C C . GLN A 1 211 ? 14.922 -3.999 -26.264 1.00 86.44 211 GLN A C 1
ATOM 1731 O O . GLN A 1 211 ? 14.861 -5.080 -26.845 1.00 86.44 211 GLN A O 1
ATOM 1736 N N . ALA A 1 212 ? 14.713 -2.835 -26.876 1.00 85.62 212 ALA A N 1
ATOM 1737 C CA . ALA A 1 212 ? 14.495 -2.694 -28.309 1.00 85.62 212 ALA A CA 1
ATOM 1738 C C . ALA A 1 212 ? 15.801 -2.479 -29.093 1.00 85.62 212 ALA A C 1
ATOM 1740 O O . ALA A 1 212 ? 15.742 -2.264 -30.305 1.00 85.62 212 ALA A O 1
ATOM 1741 N N . GLU A 1 213 ? 16.962 -2.500 -28.429 1.00 83.81 213 GLU A N 1
ATOM 1742 C CA . GLU A 1 213 ? 18.243 -2.275 -29.087 1.00 83.81 213 GLU A CA 1
ATOM 1743 C C . GLU A 1 213 ? 18.678 -3.480 -29.929 1.00 83.81 213 GLU A C 1
ATOM 1745 O O . GLU A 1 213 ? 18.357 -4.636 -29.642 1.00 83.81 2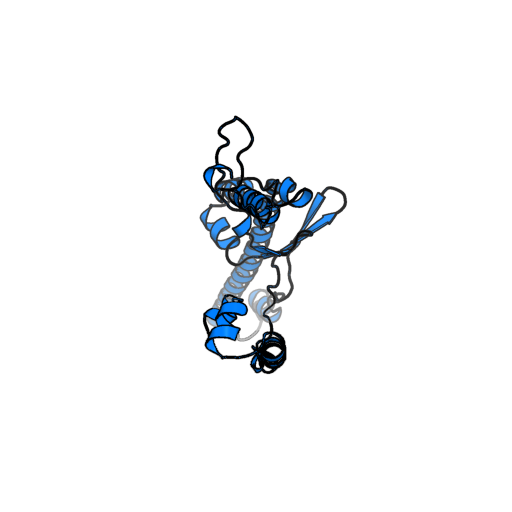13 GLU A O 1
ATOM 1750 N N . ASP A 1 214 ? 19.434 -3.202 -30.988 1.00 79.12 214 ASP A N 1
ATOM 1751 C CA . ASP A 1 214 ? 20.065 -4.250 -31.776 1.00 79.12 214 ASP A CA 1
ATOM 1752 C C . ASP A 1 214 ? 21.249 -4.827 -30.988 1.00 79.12 214 ASP A C 1
ATOM 1754 O O . ASP A 1 214 ? 22.218 -4.124 -30.701 1.00 79.12 214 ASP A O 1
ATOM 1758 N N . ALA A 1 215 ? 21.204 -6.125 -30.682 1.00 78.00 215 ALA A N 1
ATOM 1759 C CA . ALA A 1 215 ? 22.274 -6.821 -29.969 1.00 78.00 215 ALA A CA 1
ATOM 1760 C C . ALA A 1 215 ? 23.630 -6.768 -30.704 1.00 78.00 215 ALA A C 1
ATOM 1762 O O . ALA A 1 215 ? 24.676 -6.939 -30.079 1.00 78.00 215 ALA A O 1
ATOM 1763 N N . GLN A 1 216 ? 23.629 -6.545 -32.024 1.00 77.44 216 GLN A N 1
ATOM 1764 C CA . GLN A 1 216 ? 24.843 -6.365 -32.828 1.00 77.44 216 GLN A CA 1
ATOM 1765 C C . GLN A 1 216 ? 25.378 -4.927 -32.771 1.00 77.44 216 GLN A C 1
ATOM 1767 O O . GLN A 1 216 ? 26.549 -4.692 -33.077 1.00 77.44 216 GLN A O 1
ATOM 1772 N N . ARG A 1 217 ? 24.540 -3.955 -32.395 1.00 76.44 217 ARG A N 1
ATOM 1773 C CA . ARG A 1 217 ? 24.884 -2.532 -32.367 1.00 76.44 217 ARG A CA 1
ATOM 1774 C C . ARG A 1 217 ? 24.143 -1.823 -31.222 1.00 76.44 217 ARG A C 1
ATOM 1776 O O . ARG A 1 217 ? 23.207 -1.064 -31.487 1.00 76.44 217 ARG A O 1
ATOM 1783 N N . PRO A 1 218 ? 24.565 -2.066 -29.968 1.00 79.88 218 PRO A N 1
ATOM 1784 C CA . PRO A 1 218 ? 23.922 -1.483 -28.798 1.00 79.88 218 PRO A CA 1
ATOM 1785 C C . PRO A 1 218 ? 24.030 0.044 -28.814 1.00 79.88 218 PRO A C 1
ATOM 1787 O O . PRO A 1 218 ? 24.961 0.619 -29.395 1.00 79.88 218 PRO A O 1
ATOM 1790 N N . LEU A 1 219 ? 23.064 0.705 -28.183 1.00 78.19 219 LEU A N 1
ATOM 1791 C CA . LEU A 1 219 ? 23.053 2.162 -28.079 1.00 78.19 219 LEU A CA 1
ATOM 1792 C C . LEU A 1 219 ? 24.105 2.622 -27.057 1.00 78.19 219 LEU A C 1
ATOM 1794 O O . LEU A 1 219 ? 24.306 1.990 -26.025 1.00 78.19 219 LEU A O 1
ATOM 1798 N N . SER A 1 220 ? 24.792 3.734 -27.333 1.00 80.50 220 SER A N 1
ATOM 1799 C CA . SER A 1 220 ? 25.716 4.337 -26.365 1.00 80.50 220 SER A CA 1
ATOM 1800 C C . SER A 1 220 ? 24.958 5.122 -25.295 1.00 80.50 220 SER A C 1
ATOM 1802 O O . SER A 1 220 ? 23.960 5.761 -25.613 1.00 80.50 220 SER A O 1
ATOM 1804 N N . ASP A 1 221 ? 25.488 5.193 -24.071 1.00 78.50 221 ASP A N 1
ATOM 1805 C CA . ASP A 1 221 ? 24.884 5.944 -22.953 1.00 78.50 221 ASP A CA 1
ATOM 1806 C C . ASP A 1 221 ? 24.586 7.417 -23.277 1.00 78.50 221 ASP A C 1
ATOM 1808 O O . ASP A 1 221 ? 23.656 7.995 -22.736 1.00 78.50 221 ASP A O 1
ATOM 1812 N N . SER A 1 222 ? 25.359 8.039 -24.172 1.00 76.50 222 SER A N 1
ATOM 1813 C CA . SER A 1 222 ? 25.123 9.413 -24.639 1.00 76.50 222 SER A CA 1
ATOM 1814 C C . SER A 1 222 ? 23.944 9.559 -25.610 1.00 76.50 222 SER A C 1
ATOM 1816 O O . SER A 1 222 ? 23.500 10.678 -25.861 1.00 76.50 222 SER A O 1
ATOM 1818 N N . ALA A 1 223 ? 23.481 8.455 -26.199 1.00 68.44 223 ALA A N 1
ATOM 1819 C CA . ALA A 1 223 ? 22.372 8.407 -27.146 1.00 68.44 223 ALA A CA 1
ATOM 1820 C C . ALA A 1 223 ? 21.028 8.049 -26.478 1.00 68.44 223 ALA A C 1
ATOM 1822 O O . ALA A 1 223 ? 19.990 8.188 -27.127 1.00 68.44 223 ALA A O 1
ATOM 1823 N N . ILE A 1 224 ? 21.053 7.600 -25.215 1.00 63.00 224 ILE A N 1
ATOM 1824 C CA . ILE A 1 224 ? 19.892 7.267 -24.367 1.00 63.00 224 ILE A CA 1
ATOM 1825 C C . ILE A 1 224 ? 19.565 8.453 -23.453 1.00 63.00 224 ILE A C 1
ATOM 1827 O O . ILE A 1 224 ? 18.361 8.782 -23.334 1.00 63.00 224 ILE A O 1
#

Sequence (224 aa):
MDKLEARRFKELAEALELDMEDLQAEIEIIRRLDPRPGQKYNTERSTYVVPDVYVVKIDDDYQIVLNEDGLPRLRISRTYRRMVSRGAAGKTSAEAKEYVRNKLRSAFRLIKSLEERQRTIYKVAQSIVKFQREFLDYGIERLRPLVLKDVADDIGMHESTVSRVVNNKYMHTHRGLFEMRFFFHSGIASTRGGDSVSSLTVKDKIRKIIQAEDAQRPLSDSAI

Secondary structure (DSSP, 8-state):
-HHHHTT-HHHHHHHHT--HHHHHHHHHHHHHS-S-GGGGG----------SEEEEEETTEEEEEE--TT-------HHHHHHHHTT-SS---HHHHHHHHHHHHHHHHHHHHHHHHHHHHHHHHHHHHHHTHHHHHH-GGG---B-HHHHHHHHT--HHHHHHHHTT-EEEETTEEEEGGGG-BPEEPPTTSSPPEEHHHHHHHHHHHHHTSBTTBPPPTTT-

Foldseek 3Di:
DVCVVVVVQVVVCVVVVHDSVVSVVVVVVVVPDDPCPCVVVPPPDPDDQDAQWEWDDDPNDTDIDGPCPPPDPDDDDPVLVCVQPPVPPDDDDPVNNVVSVVVVVVSVVVVVVVVVLSVVLRLLVVLLCVQQVVCLVPNLLSQAADALVSSCVSSVHDSVVSVVSQPSHWYQGPVGIDRSCVSHADFDDDPPPDHTHGPSNVVVVVVVQQVPADPVDGDDPVRD

Radius of gyration: 30.02 Å; chains: 1; bounding box: 72×57×79 Å

pLDDT: mean 83.64, std 10.46, range [50.56, 96.62]